Protein AF-A0A6C0KND8-F1 (afdb_monomer_lite)

Secondary structure (DSSP, 8-state):
-HHHHHHHHHHHHHHHHHHHHTT----HHHHHHHHHHHHHHHHHHHTT-HHHHHHHHHHHHHHHHH-TTGGGSHHHHHHHHHHHHHHHHHGGG--PPPHHHHHHHHHHHHHHHHHHHH---SS-HHHHHHHHHHHHHHHHHHHH----HHHHHHHHHHHHHHHHHHHHHHHHHHH-TTTT-HHHHHHHH-S--S-------HHHHHHHHHHHHHHHHHHHHHHHHHHHHHHHTT--

Radius of gyration: 20.78 Å; chains: 1; bounding box: 38×57×57 Å

Foldseek 3Di:
DLLVLLLLLLLLVLCLCLCVVVVVDPDPVSNCVSLVSNVVSLLVNLLAALLLLVLQQVLLVVVCVVCVPVCVDPSSVVSPVVSVVSNVNNVVNDDDADPVSVVLSVVVSVCVVCVCVLDVDPAAPVQLVVLVVQLVVLVCCLPPPDGDPSVPSNSSNSNSNSVNSNVSNVVVCVV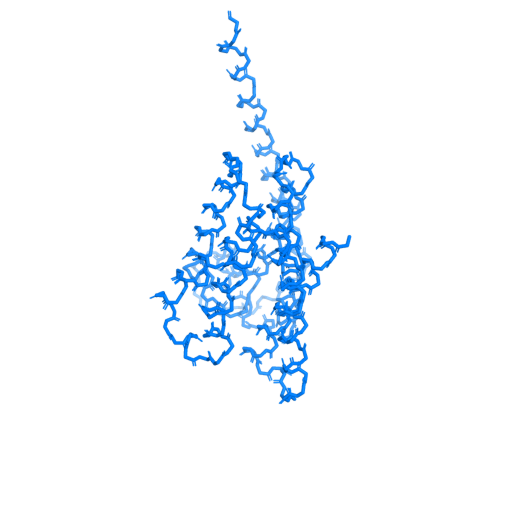VVPSHPPVVCCVPPNDDDDDDDDDDDPVVVCVVCVVVVVVVVVVVVVVVVVVVVVVVVVVD

Structure (mmCIF, N/CA/C/O backbone):
data_AF-A0A6C0KND8-F1
#
_entry.id   AF-A0A6C0KND8-F1
#
loop_
_atom_site.group_PDB
_atom_site.id
_atom_site.type_symbol
_atom_site.label_atom_id
_atom_site.label_alt_id
_atom_site.label_comp_id
_atom_site.label_asym_id
_atom_site.label_entity_id
_atom_site.label_seq_id
_atom_site.pdbx_PDB_ins_code
_atom_site.Cartn_x
_atom_site.Cartn_y
_atom_site.Cartn_z
_atom_site.occupancy
_atom_site.B_iso_or_equiv
_atom_site.auth_seq_id
_atom_site.auth_comp_id
_atom_site.auth_asym_id
_atom_site.auth_atom_id
_atom_site.pdbx_PDB_model_num
ATOM 1 N N . MET A 1 1 ? 5.667 -0.085 17.425 1.00 88.69 1 MET A N 1
ATOM 2 C CA . MET A 1 1 ? 5.835 -1.322 16.630 1.00 88.69 1 MET A CA 1
ATOM 3 C C . MET A 1 1 ? 4.850 -1.401 15.472 1.00 88.69 1 MET A C 1
ATOM 5 O O . MET A 1 1 ? 5.305 -1.590 14.358 1.00 88.69 1 MET A O 1
ATOM 9 N N . GLU A 1 2 ? 3.546 -1.178 15.675 1.00 93.44 2 GLU A N 1
ATOM 10 C CA . GLU A 1 2 ? 2.546 -1.315 14.594 1.00 93.44 2 GLU A CA 1
ATOM 11 C C . GLU A 1 2 ? 2.804 -0.423 13.363 1.00 93.44 2 GLU A C 1
ATOM 13 O O . GLU A 1 2 ? 2.683 -0.897 12.241 1.00 93.44 2 GLU A O 1
ATOM 18 N N . PHE A 1 3 ? 3.241 0.831 13.542 1.00 95.44 3 PHE A N 1
ATOM 19 C CA . PHE A 1 3 ? 3.618 1.703 12.416 1.00 95.44 3 PHE A CA 1
ATOM 20 C C . PHE A 1 3 ? 4.805 1.164 11.609 1.00 95.44 3 PHE A C 1
ATOM 22 O O . PHE A 1 3 ? 4.801 1.239 10.388 1.00 95.44 3 PHE A O 1
ATOM 29 N N . LEU A 1 4 ? 5.801 0.575 12.281 1.00 95.81 4 LEU A N 1
ATOM 30 C CA . LEU A 1 4 ? 6.929 -0.071 11.606 1.00 95.81 4 LEU A CA 1
ATOM 31 C C . LEU A 1 4 ? 6.445 -1.279 10.799 1.00 95.81 4 LEU A C 1
ATOM 33 O O . LEU A 1 4 ? 6.850 -1.443 9.652 1.00 95.81 4 LEU A O 1
ATOM 37 N N . TYR A 1 5 ? 5.556 -2.095 11.373 1.00 96.44 5 TYR A N 1
ATOM 38 C CA . TYR A 1 5 ? 4.959 -3.226 10.663 1.00 96.44 5 TYR A CA 1
ATOM 39 C C . TYR A 1 5 ? 4.155 -2.768 9.445 1.00 96.44 5 TYR A C 1
ATOM 41 O O . TYR A 1 5 ? 4.255 -3.393 8.393 1.00 96.44 5 TYR A O 1
ATOM 49 N N . ALA A 1 6 ? 3.426 -1.654 9.555 1.00 96.00 6 ALA A N 1
ATOM 50 C CA . ALA A 1 6 ? 2.689 -1.085 8.437 1.00 96.00 6 ALA A CA 1
ATOM 51 C C . ALA A 1 6 ? 3.640 -0.664 7.308 1.00 96.00 6 ALA A C 1
ATOM 53 O O . ALA A 1 6 ? 3.460 -1.093 6.171 1.00 96.00 6 ALA A O 1
ATOM 54 N N . THR A 1 7 ? 4.702 0.085 7.627 1.00 96.94 7 THR A N 1
ATOM 55 C CA . THR A 1 7 ? 5.710 0.506 6.642 1.00 96.94 7 THR A CA 1
ATOM 56 C C . THR A 1 7 ? 6.393 -0.682 5.970 1.00 96.94 7 THR A C 1
ATOM 58 O O . THR A 1 7 ? 6.491 -0.721 4.746 1.00 96.94 7 THR A O 1
ATOM 61 N N . LEU A 1 8 ? 6.855 -1.666 6.750 1.00 96.38 8 LEU A N 1
ATOM 62 C CA . LEU A 1 8 ? 7.520 -2.861 6.219 1.00 96.38 8 LEU A CA 1
ATOM 63 C C . LEU A 1 8 ? 6.577 -3.709 5.358 1.00 96.38 8 LEU A C 1
ATOM 65 O O . LEU A 1 8 ? 7.013 -4.299 4.370 1.00 96.38 8 LEU A O 1
ATOM 69 N N . SER A 1 9 ? 5.289 -3.740 5.703 1.00 94.75 9 SER A N 1
ATOM 70 C CA . SER A 1 9 ? 4.271 -4.398 4.894 1.00 94.75 9 SER A CA 1
ATOM 71 C C . SER A 1 9 ? 4.089 -3.697 3.548 1.00 94.75 9 SER A C 1
ATOM 73 O O . SER A 1 9 ? 4.137 -4.360 2.516 1.00 94.75 9 SER A O 1
ATOM 75 N N . GLY A 1 10 ? 3.996 -2.362 3.539 1.00 95.12 10 GLY A N 1
ATOM 76 C CA . GLY A 1 10 ? 3.917 -1.578 2.303 1.00 95.12 10 GLY A CA 1
ATOM 77 C C . GLY A 1 10 ? 5.149 -1.744 1.411 1.00 95.12 10 GLY A C 1
ATOM 78 O O . GLY A 1 10 ? 5.017 -1.895 0.199 1.00 95.12 10 GLY A O 1
ATOM 79 N N . ILE A 1 11 ? 6.343 -1.793 2.013 1.00 95.38 11 ILE A N 1
ATOM 80 C CA . ILE A 1 11 ? 7.598 -2.102 1.310 1.00 95.38 11 ILE A CA 1
ATOM 81 C C . ILE A 1 11 ? 7.536 -3.496 0.678 1.00 95.38 11 ILE A C 1
ATOM 83 O O . ILE A 1 11 ? 7.837 -3.645 -0.502 1.00 95.38 11 ILE A O 1
ATOM 87 N N . SER A 1 12 ? 7.143 -4.509 1.454 1.00 94.12 12 SER A N 1
ATOM 88 C CA . SER A 1 12 ? 7.105 -5.904 0.995 1.00 94.12 12 SER A CA 1
ATOM 89 C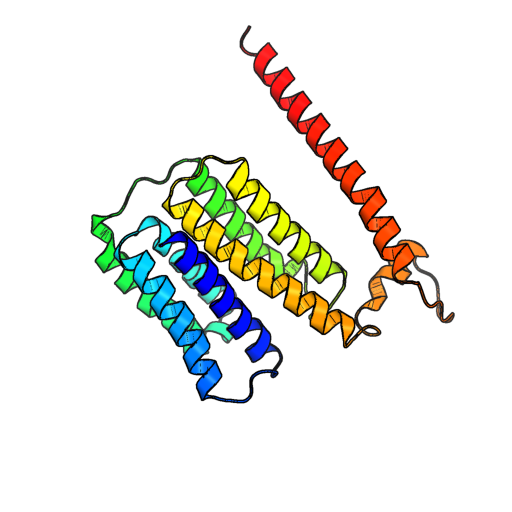 C . SER A 1 12 ? 6.087 -6.101 -0.126 1.00 94.12 12 SER A C 1
ATOM 91 O O . SER A 1 12 ? 6.414 -6.741 -1.122 1.00 94.12 12 SER A O 1
ATOM 93 N N . ALA A 1 13 ? 4.900 -5.498 0.011 1.00 92.62 13 ALA A N 1
ATOM 94 C CA . ALA A 1 13 ? 3.860 -5.499 -1.012 1.00 92.62 13 ALA A CA 1
ATOM 95 C C . ALA A 1 13 ? 4.386 -4.893 -2.316 1.00 92.62 13 ALA A C 1
ATOM 97 O O . ALA A 1 13 ? 4.366 -5.545 -3.353 1.00 92.62 13 ALA A O 1
ATOM 98 N N . LYS A 1 14 ? 4.968 -3.687 -2.262 1.00 92.94 14 LYS A N 1
ATOM 99 C CA . LYS A 1 14 ? 5.429 -3.030 -3.489 1.00 92.94 14 LYS A CA 1
ATOM 100 C C . LYS A 1 14 ? 6.633 -3.710 -4.128 1.00 92.94 14 LYS A C 1
ATOM 102 O O . LYS A 1 14 ? 6.713 -3.775 -5.348 1.00 92.94 14 LYS A O 1
ATOM 107 N N . LEU A 1 15 ? 7.560 -4.242 -3.331 1.00 91.94 15 LEU A N 1
ATOM 108 C CA . LEU A 1 15 ? 8.651 -5.059 -3.864 1.00 91.94 15 LEU A CA 1
ATOM 109 C C . LEU A 1 15 ? 8.119 -6.319 -4.550 1.00 91.94 15 LEU A C 1
ATOM 111 O O . LEU A 1 15 ? 8.649 -6.700 -5.588 1.00 91.94 15 LEU A O 1
ATOM 115 N N . TYR A 1 16 ? 7.095 -6.965 -3.987 1.00 90.12 16 TYR A N 1
ATOM 116 C CA . TYR A 1 16 ? 6.469 -8.116 -4.625 1.00 90.12 16 TYR A CA 1
ATOM 117 C C . TYR A 1 16 ? 5.836 -7.736 -5.967 1.00 90.12 16 TYR A C 1
ATOM 119 O O . TYR A 1 16 ? 6.200 -8.358 -6.968 1.00 90.12 16 TYR A O 1
ATOM 127 N N . ASP A 1 17 ? 4.972 -6.716 -5.985 1.00 88.00 17 ASP A N 1
ATOM 128 C CA . ASP A 1 17 ? 4.274 -6.243 -7.188 1.00 88.00 17 ASP A CA 1
ATOM 129 C C . ASP A 1 17 ? 5.290 -5.854 -8.276 1.00 88.00 17 ASP A C 1
ATOM 131 O O . ASP A 1 17 ? 5.383 -6.489 -9.324 1.00 88.00 17 ASP A O 1
ATOM 135 N N . ASP A 1 18 ? 6.158 -4.875 -7.987 1.00 88.00 18 ASP A N 1
ATOM 136 C CA . ASP A 1 18 ? 7.064 -4.307 -8.988 1.00 88.00 18 ASP A CA 1
ATOM 137 C C . ASP A 1 18 ? 8.096 -5.337 -9.490 1.00 88.00 18 ASP A C 1
ATOM 139 O O . ASP A 1 18 ? 8.457 -5.325 -10.665 1.00 88.00 18 ASP A O 1
ATOM 143 N N . LEU A 1 19 ? 8.591 -6.254 -8.651 1.00 86.69 19 LEU A N 1
ATOM 144 C CA . LEU A 1 19 ? 9.555 -7.255 -9.124 1.00 86.69 19 LEU A CA 1
ATOM 145 C C . LEU A 1 19 ? 8.883 -8.427 -9.855 1.00 86.69 19 LEU A C 1
ATOM 147 O O . LEU A 1 19 ? 9.511 -9.028 -10.733 1.00 86.69 19 LEU A O 1
ATOM 151 N N . THR A 1 20 ? 7.645 -8.780 -9.496 1.00 85.06 20 THR A N 1
ATOM 152 C CA . THR A 1 20 ? 6.913 -9.888 -10.129 1.00 85.06 20 THR A CA 1
ATOM 153 C C . THR A 1 20 ? 6.349 -9.469 -11.477 1.00 85.06 20 THR A C 1
ATOM 155 O O . THR A 1 20 ? 6.597 -10.171 -12.458 1.00 85.06 20 THR A O 1
ATOM 158 N N . ASP A 1 21 ? 5.676 -8.321 -11.543 1.00 81.31 21 ASP A N 1
ATOM 159 C CA . ASP A 1 21 ? 5.005 -7.837 -12.756 1.00 81.31 21 ASP A CA 1
ATOM 160 C C . ASP A 1 21 ? 6.008 -7.551 -13.877 1.00 81.31 21 ASP A C 1
ATOM 162 O O . ASP A 1 21 ? 5.754 -7.828 -15.047 1.00 81.31 21 ASP A O 1
ATOM 166 N N . ASN A 1 22 ? 7.210 -7.098 -13.509 1.00 81.06 22 ASN A N 1
ATOM 167 C CA . ASN A 1 22 ? 8.275 -6.769 -14.456 1.00 81.06 22 ASN A CA 1
ATOM 168 C C . ASN A 1 22 ? 9.261 -7.933 -14.682 1.00 81.06 22 ASN A C 1
ATOM 170 O O . ASN A 1 22 ? 10.344 -7.736 -15.230 1.00 81.06 22 ASN A O 1
ATOM 174 N N . ASN A 1 23 ? 8.906 -9.155 -14.256 1.00 83.25 23 ASN A N 1
ATOM 175 C CA . ASN A 1 23 ? 9.691 -10.387 -14.433 1.00 83.25 23 ASN A CA 1
ATOM 176 C C . ASN A 1 23 ? 11.137 -10.335 -13.893 1.00 83.25 23 ASN A C 1
ATOM 178 O O . ASN A 1 23 ? 11.989 -11.129 -14.298 1.00 83.25 23 ASN A O 1
ATOM 182 N N . LEU A 1 24 ? 11.422 -9.437 -12.948 1.00 82.38 24 LEU A N 1
ATOM 183 C CA . LEU A 1 24 ? 12.738 -9.313 -12.312 1.00 82.38 24 LEU A CA 1
ATOM 184 C C . LEU A 1 24 ? 12.939 -10.363 -11.216 1.00 82.38 24 LEU A C 1
ATOM 186 O O . LEU A 1 24 ? 14.067 -10.760 -10.922 1.00 82.38 24 LEU A O 1
ATOM 190 N N . LEU A 1 25 ? 11.842 -10.841 -10.624 1.00 79.19 25 LEU A N 1
ATOM 191 C CA . LEU A 1 25 ? 11.854 -11.924 -9.655 1.00 79.19 25 LEU A CA 1
ATOM 192 C C . LEU A 1 25 ? 11.556 -13.257 -10.345 1.00 79.19 25 LEU A C 1
ATOM 194 O O . LEU A 1 25 ? 10.413 -13.557 -10.696 1.00 79.19 25 LEU A O 1
ATOM 198 N N . THR A 1 26 ? 12.581 -14.088 -10.520 1.00 78.69 26 THR A N 1
ATOM 199 C CA . THR A 1 26 ? 12.446 -15.422 -11.135 1.00 78.69 26 THR A CA 1
ATOM 200 C C . THR A 1 26 ? 12.401 -16.549 -10.101 1.00 78.69 26 THR A C 1
ATOM 202 O O . THR A 1 26 ? 11.741 -17.562 -10.328 1.00 78.69 26 THR A O 1
ATOM 205 N N . ASP A 1 27 ? 13.027 -16.361 -8.937 1.00 86.69 27 ASP A N 1
ATOM 206 C CA . ASP A 1 27 ? 13.033 -17.343 -7.852 1.00 86.69 27 ASP A CA 1
ATOM 207 C C . ASP A 1 27 ? 11.677 -17.424 -7.127 1.00 86.69 27 ASP A C 1
ATOM 209 O O . ASP A 1 27 ? 11.123 -16.431 -6.646 1.00 86.69 27 ASP A O 1
ATOM 213 N N . LYS A 1 28 ? 11.161 -18.652 -7.008 1.00 87.00 28 LYS A N 1
ATOM 214 C CA . LYS A 1 28 ? 9.902 -18.951 -6.316 1.00 87.00 28 LYS A CA 1
ATOM 215 C C . LYS A 1 28 ? 10.003 -18.686 -4.814 1.00 87.00 28 LYS A C 1
ATOM 217 O O . LYS A 1 28 ? 9.030 -18.232 -4.217 1.00 87.00 28 LYS A O 1
ATOM 222 N N . THR A 1 29 ? 11.154 -18.956 -4.203 1.00 88.00 29 THR A N 1
ATOM 223 C CA . THR A 1 29 ? 11.322 -18.835 -2.748 1.00 88.00 29 THR A CA 1
ATOM 224 C C . THR A 1 29 ? 11.154 -17.386 -2.308 1.00 88.00 29 THR A C 1
ATOM 226 O O . THR A 1 29 ? 10.361 -17.090 -1.420 1.00 88.00 29 THR A O 1
ATOM 229 N N . THR A 1 30 ? 11.822 -16.465 -2.993 1.00 84.69 30 THR A N 1
ATOM 230 C CA . THR A 1 30 ? 11.776 -15.031 -2.707 1.00 84.69 30 THR A CA 1
ATOM 231 C C . THR A 1 30 ? 10.381 -14.454 -2.952 1.00 84.69 30 THR A C 1
ATOM 233 O O . THR A 1 30 ? 9.917 -13.646 -2.149 1.00 84.69 30 THR A O 1
ATOM 236 N N . LYS A 1 31 ? 9.658 -14.927 -3.984 1.00 86.75 31 LYS A N 1
ATOM 237 C CA . LYS A 1 31 ? 8.238 -14.576 -4.200 1.00 86.75 31 LYS A CA 1
ATOM 238 C C . LYS A 1 31 ? 7.379 -14.922 -2.990 1.00 86.75 31 LYS A C 1
ATOM 240 O O . LYS A 1 31 ? 6.614 -14.086 -2.518 1.00 86.75 31 LYS A O 1
ATOM 245 N N . GLU A 1 32 ? 7.499 -16.147 -2.485 1.00 87.56 32 GLU A N 1
ATOM 246 C CA . GLU A 1 32 ? 6.730 -16.578 -1.313 1.00 87.56 32 GLU A CA 1
ATOM 247 C C . GLU A 1 32 ? 7.163 -15.854 -0.035 1.00 87.56 32 GLU A C 1
ATOM 249 O O . GLU A 1 32 ? 6.312 -15.524 0.787 1.00 87.56 32 GLU A O 1
ATOM 254 N N . VAL A 1 33 ? 8.453 -15.543 0.122 1.00 89.38 33 VAL A N 1
ATOM 255 C CA . VAL A 1 33 ? 8.956 -14.780 1.275 1.00 89.38 33 VAL A CA 1
ATOM 256 C C . VAL A 1 33 ? 8.399 -13.357 1.291 1.00 89.38 33 VAL A C 1
ATOM 258 O O . VAL A 1 33 ? 7.959 -12.908 2.348 1.00 89.38 33 VAL A O 1
ATOM 261 N N . LEU A 1 34 ? 8.375 -12.651 0.155 1.00 87.94 34 LEU A N 1
ATOM 262 C CA . LEU A 1 34 ? 7.838 -11.285 0.087 1.00 87.94 34 LEU A CA 1
ATOM 263 C C . LEU A 1 34 ? 6.336 -11.257 0.383 1.00 87.94 34 LEU A C 1
ATOM 265 O O . LEU A 1 34 ? 5.908 -10.509 1.267 1.00 87.94 34 LEU A O 1
ATOM 269 N N . LYS A 1 35 ? 5.564 -12.143 -0.264 1.00 88.88 35 LYS A N 1
ATOM 270 C CA . LYS A 1 35 ? 4.136 -12.321 0.031 1.00 88.88 35 LYS A CA 1
ATOM 271 C C . LYS A 1 35 ? 3.927 -12.639 1.508 1.00 88.88 35 LYS A C 1
ATOM 273 O O . LYS A 1 35 ? 3.197 -11.941 2.203 1.00 88.88 35 LYS A O 1
ATOM 278 N N . GLY A 1 36 ? 4.592 -13.678 2.011 1.00 88.88 36 GLY A N 1
ATOM 279 C CA . GLY A 1 36 ? 4.472 -14.119 3.399 1.00 88.88 36 GLY A CA 1
ATOM 280 C C . GLY A 1 36 ? 4.814 -13.016 4.400 1.00 88.88 36 GLY A C 1
ATOM 281 O O . GLY A 1 36 ? 4.099 -12.846 5.384 1.00 88.88 36 GLY A O 1
ATOM 282 N N . SER A 1 37 ? 5.848 -12.218 4.124 1.00 91.00 37 SER A N 1
ATOM 283 C CA . SER A 1 37 ? 6.252 -11.095 4.978 1.00 91.00 37 SER A CA 1
ATOM 284 C C . SER A 1 37 ? 5.165 -10.028 5.059 1.00 91.00 37 SER A C 1
ATOM 286 O O . SER A 1 37 ? 4.762 -9.651 6.160 1.00 91.00 37 SER A O 1
ATOM 288 N N . GLN A 1 38 ? 4.630 -9.589 3.916 1.00 91.94 38 GLN A N 1
ATOM 289 C CA . GLN A 1 38 ? 3.492 -8.670 3.878 1.00 91.94 38 GLN A CA 1
ATOM 290 C C . GLN A 1 38 ? 2.299 -9.231 4.664 1.00 91.94 38 GLN A C 1
ATOM 292 O O . GLN A 1 38 ? 1.724 -8.521 5.491 1.00 91.94 38 GLN A O 1
ATOM 297 N N . TRP A 1 39 ? 1.949 -10.503 4.449 1.00 88.38 39 TRP A N 1
ATOM 298 C CA . TRP A 1 39 ? 0.802 -11.140 5.097 1.00 88.38 39 TRP A CA 1
ATOM 299 C C . TRP A 1 39 ? 0.939 -11.236 6.607 1.00 88.38 39 TRP A C 1
ATOM 301 O O . TRP A 1 39 ? -0.003 -10.905 7.329 1.00 88.38 39 TRP A O 1
ATOM 311 N N . ILE A 1 40 ? 2.106 -11.659 7.091 1.00 93.12 40 ILE A N 1
ATOM 312 C CA . ILE A 1 40 ? 2.390 -11.738 8.524 1.00 93.12 40 ILE A CA 1
ATOM 313 C C . ILE A 1 40 ? 2.259 -10.343 9.138 1.00 93.12 40 ILE A C 1
ATOM 315 O O . ILE A 1 40 ? 1.555 -10.175 10.131 1.00 93.12 40 ILE A O 1
ATOM 319 N N . LEU A 1 41 ? 2.865 -9.326 8.521 1.00 94.38 41 LEU A N 1
ATOM 320 C CA . LEU A 1 41 ? 2.830 -7.957 9.034 1.00 94.38 41 LEU A CA 1
ATOM 321 C C . LEU A 1 41 ? 1.414 -7.359 9.017 1.00 94.38 41 LEU A C 1
ATOM 323 O O . LEU A 1 41 ? 1.003 -6.764 10.013 1.00 94.38 41 LEU A O 1
ATOM 327 N N . LEU A 1 42 ? 0.642 -7.553 7.939 1.00 90.94 42 LEU A N 1
ATOM 328 C CA . LEU A 1 42 ? -0.759 -7.114 7.878 1.00 90.94 42 LEU A CA 1
ATOM 329 C C . LEU A 1 42 ? -1.613 -7.822 8.919 1.00 90.94 42 LEU A C 1
ATOM 331 O O . LEU A 1 42 ? -2.407 -7.167 9.590 1.00 90.94 42 LEU A O 1
ATOM 335 N N . THR A 1 43 ? -1.441 -9.132 9.081 1.00 92.50 43 THR A N 1
ATOM 336 C CA . THR A 1 43 ? -2.190 -9.934 10.056 1.00 92.50 43 THR A CA 1
ATOM 337 C C . THR A 1 43 ? -1.904 -9.469 11.479 1.00 92.50 43 THR A C 1
ATOM 339 O O . THR A 1 43 ? -2.838 -9.275 12.256 1.00 92.50 43 THR A O 1
ATOM 342 N N . LEU A 1 44 ? -0.630 -9.212 11.804 1.00 94.00 44 LEU A N 1
ATOM 343 C CA . LEU A 1 44 ? -0.215 -8.759 13.132 1.00 94.00 44 LEU A CA 1
ATOM 344 C C . LEU A 1 44 ? -0.883 -7.446 13.552 1.00 94.00 44 LEU A C 1
ATOM 346 O O . LEU A 1 44 ? -1.165 -7.279 14.736 1.0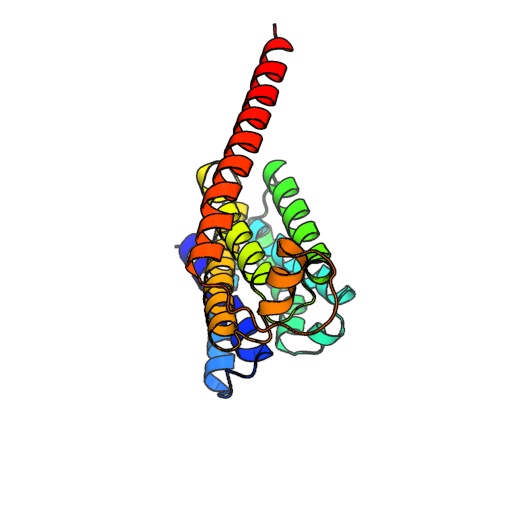0 94.00 44 LEU A O 1
ATOM 350 N N . ILE A 1 45 ? -1.132 -6.541 12.601 1.00 94.62 45 ILE A N 1
ATOM 351 C CA . ILE A 1 45 ? -1.836 -5.274 12.841 1.00 94.62 45 ILE A CA 1
ATOM 352 C C . ILE A 1 45 ? -3.354 -5.484 12.807 1.00 94.62 45 ILE A C 1
ATOM 354 O O . ILE A 1 45 ? -4.080 -4.978 13.656 1.00 94.62 45 ILE A O 1
ATOM 358 N N . SER A 1 46 ? -3.845 -6.235 11.822 1.00 93.31 46 SER A N 1
ATOM 359 C CA . SER A 1 46 ? -5.280 -6.389 11.567 1.00 93.31 46 SER A CA 1
ATOM 360 C C . SER A 1 46 ? -5.989 -7.151 12.678 1.00 93.31 46 SER A C 1
ATOM 362 O O . SER A 1 46 ? -7.142 -6.858 12.952 1.00 93.31 46 SER A O 1
ATOM 364 N N . GLN A 1 47 ? -5.318 -8.086 13.358 1.00 92.62 47 GLN A N 1
ATOM 365 C CA . GLN A 1 47 ? -5.907 -8.812 14.491 1.00 92.62 47 GLN A CA 1
ATOM 366 C C . GLN A 1 47 ? -6.224 -7.901 15.693 1.00 92.62 47 GLN A C 1
ATOM 368 O O . GLN A 1 47 ? -7.091 -8.238 16.496 1.00 92.62 47 GLN A O 1
ATOM 373 N N . THR A 1 48 ? -5.532 -6.761 15.828 1.00 93.25 48 THR A N 1
ATOM 374 C CA . THR A 1 48 ? -5.727 -5.798 16.924 1.00 93.25 48 THR A CA 1
ATOM 375 C C . THR A 1 48 ? -6.459 -4.530 16.489 1.00 93.25 48 THR A C 1
ATOM 377 O O . THR A 1 48 ? -6.895 -3.761 17.346 1.00 93.25 48 THR A O 1
ATOM 380 N N . ASP A 1 49 ? -6.645 -4.299 15.187 1.00 94.06 49 ASP A N 1
ATOM 381 C CA . ASP A 1 49 ? -7.242 -3.070 14.665 1.00 94.06 49 ASP A CA 1
ATOM 382 C C . ASP A 1 49 ? -8.162 -3.324 13.462 1.00 94.06 49 ASP A C 1
ATOM 384 O O . ASP A 1 49 ? -7.727 -3.404 12.309 1.00 94.06 49 ASP A O 1
ATOM 388 N N . PHE A 1 50 ? -9.464 -3.383 13.748 1.00 93.06 50 PHE A N 1
ATOM 389 C CA . PHE A 1 50 ? -10.516 -3.528 12.745 1.00 93.06 50 PHE A CA 1
ATOM 390 C C . PHE A 1 50 ? -10.526 -2.390 11.717 1.00 93.06 50 PHE A C 1
ATOM 392 O O . PHE A 1 50 ? -10.645 -2.622 10.513 1.00 93.06 50 PHE A O 1
ATOM 399 N N . ASN A 1 51 ? -10.390 -1.146 12.185 1.00 91.06 51 ASN A N 1
ATOM 400 C CA . ASN A 1 51 ? -10.464 0.045 11.343 1.00 91.06 51 ASN A CA 1
ATOM 401 C C . ASN A 1 51 ? -9.267 0.153 10.392 1.00 91.06 51 ASN A C 1
ATOM 403 O O . ASN A 1 51 ? -9.397 0.776 9.342 1.00 91.06 51 ASN A O 1
ATOM 407 N N . PHE A 1 52 ? -8.125 -0.451 10.733 1.00 91.12 52 PHE A N 1
ATOM 408 C CA . PHE A 1 52 ? -7.001 -0.613 9.813 1.00 91.12 52 PHE A CA 1
ATOM 409 C C . PHE A 1 52 ? -7.312 -1.642 8.721 1.00 91.12 52 PHE A C 1
ATOM 411 O O . PHE A 1 52 ? -7.051 -1.369 7.557 1.00 91.12 52 PHE A O 1
ATOM 418 N N . ALA A 1 53 ? -7.882 -2.801 9.069 1.00 91.12 53 ALA A N 1
ATOM 419 C CA . ALA A 1 53 ? -8.144 -3.883 8.117 1.00 91.12 53 ALA A CA 1
ATOM 420 C C . ALA A 1 53 ? -9.263 -3.554 7.110 1.00 91.12 53 ALA A C 1
ATOM 422 O O . ALA A 1 53 ? -9.193 -3.952 5.944 1.00 91.12 53 ALA A O 1
ATOM 423 N N . LEU A 1 54 ? -10.290 -2.817 7.545 1.00 89.12 54 LEU A N 1
ATOM 424 C CA . LEU A 1 54 ? -11.493 -2.570 6.748 1.00 89.12 54 LEU A CA 1
ATOM 425 C C . LEU A 1 54 ? -11.220 -1.830 5.422 1.00 89.12 54 LEU A C 1
ATOM 427 O O . LEU A 1 54 ? -11.689 -2.315 4.393 1.00 89.12 54 LEU A O 1
ATOM 431 N N . PRO A 1 55 ? -10.460 -0.718 5.374 1.00 85.31 55 PRO A N 1
ATOM 432 C CA . PRO A 1 55 ? -10.160 -0.038 4.114 1.00 85.31 55 PRO A CA 1
ATOM 433 C C . PRO A 1 55 ? -9.432 -0.923 3.096 1.00 85.31 55 PRO A C 1
ATOM 435 O O . PRO A 1 55 ? -9.745 -0.858 1.906 1.00 85.31 55 PRO A O 1
ATOM 438 N N . PHE A 1 56 ? -8.505 -1.780 3.539 1.00 86.75 56 PHE A N 1
ATOM 439 C CA . PHE A 1 56 ? -7.816 -2.707 2.636 1.00 86.75 56 PHE A CA 1
ATOM 440 C C . PHE A 1 56 ? -8.763 -3.772 2.087 1.00 86.75 56 PHE A C 1
ATOM 442 O O . PHE A 1 56 ? -8.723 -4.055 0.893 1.00 86.75 56 PHE A O 1
ATOM 449 N N . TYR A 1 57 ? -9.661 -4.304 2.923 1.00 88.31 57 TYR A N 1
ATOM 450 C CA . TYR A 1 57 ? -10.705 -5.212 2.456 1.00 88.31 57 TYR A CA 1
ATOM 451 C C . TYR A 1 57 ? -11.605 -4.555 1.411 1.00 88.31 57 TYR A C 1
ATOM 453 O O . TYR A 1 57 ? -11.812 -5.123 0.345 1.00 88.31 57 TYR A O 1
ATOM 461 N N . LEU A 1 58 ? -12.123 -3.357 1.700 1.00 85.31 58 LEU A N 1
ATOM 462 C CA . LEU A 1 58 ? -13.006 -2.637 0.781 1.00 85.31 58 LEU A CA 1
ATOM 463 C C . LEU A 1 58 ? -12.306 -2.341 -0.546 1.00 85.31 58 LEU A C 1
ATOM 465 O O . LEU A 1 58 ? -12.923 -2.470 -1.599 1.00 85.31 58 LEU A O 1
ATOM 469 N N . THR A 1 59 ? -11.016 -2.004 -0.496 1.00 83.25 59 THR A N 1
ATOM 470 C CA . THR A 1 59 ? -10.193 -1.778 -1.688 1.00 83.25 59 THR A CA 1
ATOM 471 C C . THR A 1 59 ? -10.013 -3.063 -2.494 1.00 83.25 59 THR A C 1
ATOM 473 O O . THR A 1 59 ? -10.289 -3.065 -3.688 1.00 83.25 59 THR A O 1
ATOM 476 N N . ALA A 1 60 ? -9.619 -4.170 -1.857 1.00 85.19 60 ALA A N 1
ATOM 477 C CA . ALA A 1 60 ? -9.463 -5.458 -2.534 1.00 85.19 60 ALA A CA 1
ATOM 478 C C . ALA A 1 60 ? -10.795 -5.956 -3.118 1.00 85.19 60 ALA A C 1
ATOM 480 O O . ALA A 1 60 ? -10.851 -6.418 -4.255 1.00 85.19 60 ALA A O 1
ATOM 481 N N . PHE A 1 61 ? -11.887 -5.808 -2.367 1.00 86.50 61 PHE A N 1
ATOM 482 C CA . PHE A 1 61 ? -13.229 -6.157 -2.816 1.00 86.50 61 PHE A CA 1
ATOM 483 C C . PHE A 1 61 ? -13.652 -5.318 -4.024 1.00 86.50 61 PHE A C 1
ATOM 485 O O . PHE A 1 61 ? -14.083 -5.886 -5.021 1.00 86.50 61 PHE A O 1
ATOM 492 N N . ALA A 1 62 ? -13.481 -3.993 -3.979 1.00 82.62 62 ALA A N 1
ATOM 493 C CA . ALA A 1 62 ? -13.782 -3.118 -5.111 1.00 82.62 62 ALA A CA 1
ATOM 494 C C . ALA A 1 62 ? -12.933 -3.466 -6.345 1.00 82.62 62 ALA A C 1
ATOM 496 O O . ALA A 1 62 ? -13.484 -3.637 -7.433 1.00 82.62 62 ALA A O 1
ATOM 497 N N . ASN A 1 63 ? -11.622 -3.656 -6.159 1.00 80.69 63 ASN A N 1
ATOM 498 C CA . ASN A 1 63 ? -10.704 -4.001 -7.243 1.00 80.69 63 ASN A CA 1
ATOM 499 C C . ASN A 1 63 ? -11.042 -5.348 -7.893 1.00 80.69 63 ASN A C 1
ATOM 501 O O . ASN A 1 63 ? -10.856 -5.502 -9.096 1.00 80.69 63 ASN A O 1
ATOM 505 N N . SER A 1 64 ? -11.615 -6.296 -7.144 1.00 84.88 64 SER A N 1
ATOM 506 C CA . SER A 1 64 ? -12.024 -7.592 -7.702 1.00 84.88 64 SER A CA 1
ATOM 507 C C . SER A 1 64 ? -13.120 -7.506 -8.768 1.00 84.88 64 SER A C 1
ATOM 509 O O . SER A 1 64 ? -13.259 -8.426 -9.573 1.00 84.88 64 SER A O 1
ATOM 511 N N . PHE A 1 65 ? -13.876 -6.402 -8.807 1.00 82.50 65 PHE A N 1
ATOM 512 C CA . PHE A 1 65 ? -14.857 -6.142 -9.863 1.00 82.50 65 PHE A CA 1
ATOM 513 C C . PHE A 1 65 ? -14.270 -5.379 -11.050 1.00 82.50 65 PHE A C 1
ATOM 515 O O . PHE A 1 65 ? -14.768 -5.539 -12.162 1.00 82.50 65 PHE A O 1
ATOM 522 N N . SER A 1 66 ? -13.258 -4.533 -10.830 1.00 75.00 66 SER A N 1
ATOM 523 C CA . SER A 1 66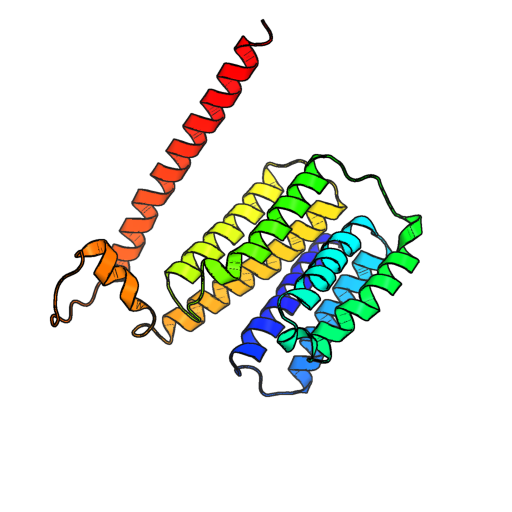 ? -12.648 -3.728 -11.895 1.00 75.00 66 SER A CA 1
ATOM 524 C C . SER A 1 66 ? -11.548 -4.469 -12.650 1.00 75.00 66 SER A C 1
ATOM 526 O O . SER A 1 66 ? -11.397 -4.252 -13.847 1.00 75.00 66 SER A O 1
ATOM 528 N N . ASP A 1 67 ? -10.798 -5.334 -11.966 1.00 75.81 67 ASP A N 1
ATOM 529 C CA . ASP A 1 67 ? -9.675 -6.090 -12.523 1.00 75.81 67 ASP A CA 1
ATOM 530 C C . ASP A 1 67 ? -9.855 -7.588 -12.250 1.00 75.81 67 ASP A C 1
ATOM 532 O O . ASP A 1 67 ? -9.209 -8.206 -11.402 1.00 75.81 67 ASP A O 1
ATOM 536 N N . THR A 1 68 ? -10.803 -8.193 -12.961 1.00 80.06 68 THR A N 1
ATOM 537 C CA . THR A 1 68 ? -11.110 -9.617 -12.788 1.00 80.06 68 THR A CA 1
ATOM 538 C C . THR A 1 68 ? -9.940 -10.527 -13.164 1.00 80.06 68 THR A C 1
ATOM 540 O O . THR A 1 68 ? -9.874 -11.650 -12.666 1.00 80.06 68 THR A O 1
ATOM 543 N N . GLU A 1 69 ? -9.030 -10.070 -14.033 1.00 81.62 69 GLU A N 1
ATOM 544 C CA . GLU A 1 69 ? -7.871 -10.851 -14.477 1.00 81.62 69 GLU A CA 1
ATOM 545 C C . GLU A 1 69 ? -6.819 -10.967 -13.370 1.00 81.62 69 GLU A C 1
ATOM 547 O O . GLU A 1 69 ? -6.372 -12.081 -13.075 1.00 81.62 69 GLU A O 1
ATOM 552 N N . ALA A 1 70 ? -6.500 -9.869 -12.676 1.00 76.12 70 ALA A N 1
ATOM 553 C CA . ALA A 1 70 ? -5.579 -9.898 -11.538 1.00 76.12 70 ALA A CA 1
ATOM 554 C C . ALA A 1 70 ? -6.056 -10.860 -10.431 1.00 76.12 70 ALA A C 1
ATOM 556 O O . ALA A 1 70 ? -5.263 -11.627 -9.869 1.00 76.12 70 ALA A O 1
ATOM 557 N N . PHE A 1 71 ? -7.372 -10.913 -10.185 1.00 83.56 71 PHE A N 1
ATOM 558 C CA . PHE A 1 71 ? -7.995 -11.771 -9.166 1.00 83.56 71 PHE A CA 1
ATOM 559 C C . PHE A 1 71 ? -8.145 -13.250 -9.563 1.00 83.56 71 PHE A C 1
ATOM 561 O O . PHE A 1 71 ? -8.599 -14.068 -8.753 1.00 83.56 71 PHE A O 1
ATOM 568 N N . VAL A 1 72 ? -7.698 -13.641 -10.763 1.00 83.06 72 VAL A N 1
ATOM 569 C CA . VAL A 1 72 ? -7.437 -15.055 -11.085 1.00 83.06 72 VAL A CA 1
ATOM 570 C C . VAL A 1 72 ? -6.198 -15.554 -10.338 1.00 83.06 72 VAL A C 1
ATOM 572 O O . VAL A 1 72 ? -6.124 -16.736 -9.979 1.00 83.06 72 VAL A O 1
ATOM 575 N N . SER A 1 73 ? -5.230 -14.670 -10.071 1.00 82.12 73 SER A N 1
ATOM 576 C CA . SER A 1 73 ? -4.003 -15.046 -9.380 1.00 82.12 73 SER A CA 1
ATOM 577 C C . SER A 1 73 ? -4.299 -15.519 -7.943 1.00 82.12 73 SER A C 1
ATOM 579 O O . SER A 1 73 ? -5.120 -14.922 -7.237 1.00 82.12 73 SER A O 1
ATOM 581 N N . PRO A 1 74 ? -3.632 -16.586 -7.454 1.00 84.69 74 PRO A N 1
ATOM 582 C CA . PRO A 1 74 ? -3.846 -17.068 -6.088 1.00 84.69 74 PRO A CA 1
ATOM 583 C C . PRO A 1 74 ? -3.551 -16.017 -5.014 1.00 84.69 74 PRO A C 1
ATOM 585 O O . PRO A 1 74 ? -4.136 -16.066 -3.935 1.00 84.69 74 PRO A O 1
ATOM 588 N N . TYR A 1 75 ? -2.642 -15.085 -5.306 1.00 84.31 75 TYR A N 1
ATOM 589 C CA . TYR A 1 75 ? -2.256 -14.018 -4.393 1.00 84.31 75 TYR A CA 1
ATOM 590 C C . TYR A 1 75 ? -3.398 -13.011 -4.195 1.00 84.31 75 TYR A C 1
ATOM 592 O O . TYR A 1 75 ? -3.894 -12.899 -3.074 1.00 84.31 75 TYR A O 1
ATOM 600 N N . GLU A 1 76 ? -3.904 -12.389 -5.262 1.00 83.50 76 GLU A N 1
ATOM 601 C CA . GLU A 1 76 ? -5.005 -11.417 -5.167 1.00 83.50 76 GLU A CA 1
ATOM 602 C C . GLU A 1 76 ? -6.284 -12.063 -4.618 1.00 83.50 76 GLU A C 1
ATOM 604 O O . GLU A 1 76 ? -6.941 -11.547 -3.710 1.00 83.50 76 GLU A O 1
ATOM 609 N N . LYS A 1 77 ? -6.594 -13.285 -5.073 1.00 86.62 77 LYS A N 1
ATOM 610 C CA . LYS A 1 77 ? -7.756 -14.039 -4.586 1.00 86.62 77 LYS A CA 1
ATOM 611 C C . LYS A 1 77 ? -7.693 -14.324 -3.085 1.00 86.62 77 LYS A C 1
ATOM 613 O O . LYS A 1 77 ? -8.733 -14.375 -2.425 1.00 86.62 77 LYS A O 1
ATOM 618 N N . SER A 1 78 ? -6.496 -14.508 -2.528 1.00 87.31 78 SER A N 1
ATOM 619 C CA . SER A 1 78 ? -6.336 -14.755 -1.093 1.00 87.31 78 SER A CA 1
ATOM 620 C C . SER A 1 78 ? -6.682 -13.535 -0.228 1.00 87.31 78 SER A C 1
ATOM 622 O O . SER A 1 78 ? -7.156 -13.731 0.892 1.00 87.31 78 SER A O 1
ATOM 624 N N . LEU A 1 79 ? -6.578 -12.300 -0.753 1.00 83.81 79 LEU A N 1
ATOM 625 C CA . LEU A 1 79 ? -7.015 -11.073 -0.060 1.00 83.81 79 LEU A CA 1
ATOM 626 C C . LEU A 1 79 ? -8.509 -11.119 0.260 1.00 83.81 79 LEU A C 1
ATOM 628 O O . LEU A 1 79 ? -8.905 -10.852 1.394 1.00 83.81 79 LEU A O 1
ATOM 632 N N . LEU A 1 80 ? -9.330 -11.538 -0.706 1.00 88.25 80 LEU A N 1
ATOM 633 C CA . LEU A 1 80 ? -10.786 -11.622 -0.542 1.00 88.25 80 LEU A CA 1
ATOM 634 C C . LEU A 1 80 ? -11.217 -12.653 0.502 1.00 88.25 80 LEU A C 1
ATOM 636 O O . LEU A 1 80 ? -12.322 -12.561 1.027 1.00 88.25 80 LEU A O 1
ATOM 640 N N . ILE A 1 81 ? -10.360 -13.631 0.800 1.00 89.31 81 ILE A N 1
ATOM 641 C CA . ILE A 1 81 ? -10.637 -14.673 1.790 1.00 89.31 81 ILE A CA 1
ATOM 642 C C . ILE A 1 81 ? -10.087 -14.266 3.155 1.00 89.31 81 ILE A C 1
ATOM 644 O O . ILE A 1 81 ? -10.802 -14.361 4.149 1.00 89.31 81 ILE A O 1
ATOM 648 N N . LEU A 1 82 ? -8.835 -13.803 3.225 1.00 88.94 82 LEU A N 1
ATOM 649 C CA . LEU A 1 82 ? -8.165 -13.540 4.497 1.00 88.94 82 LEU A CA 1
ATOM 650 C C . LEU A 1 82 ? -8.763 -12.338 5.231 1.00 88.94 82 LEU A C 1
ATOM 652 O O . LEU A 1 82 ? -8.984 -12.408 6.440 1.00 88.94 82 LEU A O 1
ATOM 656 N N . TYR A 1 83 ? -9.042 -11.244 4.521 1.00 89.88 83 TYR A N 1
ATOM 657 C CA . TYR A 1 83 ? -9.542 -10.028 5.157 1.00 89.88 83 TYR A CA 1
ATOM 658 C C . TYR A 1 83 ? -10.864 -10.226 5.914 1.00 89.88 83 TYR A C 1
ATOM 660 O O . TYR A 1 83 ? -10.930 -9.772 7.055 1.00 89.88 83 TYR A O 1
ATOM 668 N N . PRO A 1 84 ? -11.884 -10.934 5.388 1.00 92.06 84 PRO A N 1
ATOM 669 C CA . PRO A 1 84 ? -13.077 -11.270 6.166 1.00 92.06 84 PRO A CA 1
ATOM 670 C C . PRO A 1 84 ? -12.786 -11.978 7.495 1.00 92.06 84 PRO A C 1
ATOM 672 O O . PRO A 1 84 ? -13.387 -11.631 8.511 1.00 92.06 84 PRO A O 1
ATOM 675 N N . PHE A 1 85 ? -11.839 -12.924 7.525 1.00 92.56 85 PHE A N 1
ATOM 676 C CA . PHE A 1 85 ? -11.434 -13.573 8.777 1.00 92.56 85 PHE A CA 1
ATOM 677 C C . PHE A 1 85 ? -10.763 -12.588 9.738 1.00 92.56 85 PHE A C 1
ATOM 679 O O . PHE A 1 85 ? -11.084 -12.577 10.926 1.00 92.56 85 PHE A O 1
ATOM 686 N N . LEU A 1 86 ? -9.869 -11.731 9.234 1.00 92.62 86 LEU A N 1
ATOM 687 C CA . LEU A 1 86 ? -9.209 -10.707 10.048 1.00 92.62 86 LEU A CA 1
ATOM 688 C C . LEU A 1 86 ? -10.213 -9.698 10.620 1.00 92.62 86 LEU A C 1
ATOM 690 O O . LEU A 1 86 ? -10.113 -9.341 11.793 1.00 92.62 86 LEU A O 1
ATOM 694 N N . LEU A 1 87 ? -11.206 -9.286 9.829 1.00 93.50 87 LEU A N 1
ATOM 695 C CA . LEU A 1 87 ? -12.294 -8.412 10.267 1.00 93.50 87 LEU A CA 1
ATOM 696 C C . LEU A 1 87 ? -13.159 -9.076 11.335 1.00 93.50 87 LEU A C 1
ATOM 698 O O . LEU A 1 87 ? -13.522 -8.430 12.312 1.00 93.50 87 LEU A O 1
ATOM 702 N N . LEU A 1 88 ? -13.457 -10.368 11.190 1.00 95.06 88 LEU A N 1
ATOM 703 C CA . LEU A 1 88 ? -14.224 -11.106 12.189 1.00 95.06 88 LEU A CA 1
ATOM 704 C C . LEU A 1 88 ? -13.472 -11.197 13.525 1.00 95.06 88 LEU A C 1
ATOM 706 O O . LEU A 1 88 ? -14.051 -10.930 14.576 1.00 95.06 88 LEU A O 1
ATOM 710 N N . ILE A 1 89 ? -12.179 -11.534 13.490 1.00 94.25 89 ILE A N 1
ATOM 711 C CA . ILE A 1 89 ? -11.337 -11.655 14.693 1.00 94.25 89 ILE A CA 1
ATOM 712 C C . ILE A 1 89 ? -11.192 -10.299 15.394 1.00 94.25 89 ILE A C 1
ATOM 714 O O . ILE A 1 89 ? -11.281 -10.208 16.620 1.00 94.25 89 ILE A O 1
ATOM 718 N N . SER A 1 90 ? -11.016 -9.231 14.619 1.00 95.44 90 SER A N 1
ATOM 719 C CA . SER A 1 90 ? -10.831 -7.878 15.142 1.00 95.44 90 SER A CA 1
ATOM 720 C C . SER A 1 90 ? -12.130 -7.121 15.404 1.00 95.44 90 SER A C 1
ATOM 722 O O . SER A 1 90 ? -12.070 -6.020 15.929 1.00 95.44 90 SER A O 1
ATOM 724 N N . ALA A 1 91 ? -13.308 -7.690 15.129 1.00 94.62 91 ALA A N 1
ATOM 725 C CA . ALA A 1 91 ? -14.594 -6.991 15.249 1.00 94.62 91 ALA A CA 1
ATOM 726 C C . ALA A 1 91 ? -14.810 -6.325 16.622 1.00 94.62 91 ALA A C 1
ATOM 728 O O . ALA A 1 91 ? -15.403 -5.253 16.717 1.00 94.62 91 ALA A O 1
ATOM 729 N N . HIS A 1 92 ? -14.278 -6.928 17.686 1.00 93.81 92 HIS A N 1
ATOM 730 C CA . HIS A 1 92 ? -14.336 -6.395 19.047 1.00 93.81 92 HIS A CA 1
ATOM 731 C C . HIS A 1 92 ? -13.528 -5.095 19.258 1.00 93.81 92 HIS A C 1
ATOM 733 O O . HIS A 1 92 ? -13.752 -4.401 20.248 1.00 93.81 92 HIS A O 1
ATOM 739 N N . THR A 1 93 ? -12.601 -4.754 18.356 1.00 94.25 93 THR A N 1
ATOM 740 C CA . THR A 1 93 ? -11.794 -3.520 18.391 1.00 94.25 93 THR A CA 1
ATOM 741 C C . THR A 1 93 ? -12.338 -2.415 17.487 1.00 94.25 93 THR A C 1
ATOM 743 O O . THR A 1 93 ? -11.739 -1.339 17.421 1.00 94.25 93 THR A O 1
ATOM 746 N N . ALA A 1 94 ? -13.475 -2.650 16.822 1.00 92.00 94 ALA A N 1
ATOM 747 C CA . ALA A 1 94 ? -14.105 -1.691 15.927 1.00 92.00 94 ALA A CA 1
ATOM 748 C C . ALA A 1 94 ? -14.446 -0.374 16.639 1.00 92.00 94 ALA A C 1
ATOM 750 O O . ALA A 1 94 ? -15.062 -0.344 17.707 1.00 92.00 94 ALA A O 1
ATOM 751 N N . LYS A 1 95 ? -14.060 0.734 16.008 1.00 89.69 95 LYS A N 1
ATOM 752 C CA . LYS A 1 95 ? -14.349 2.101 16.449 1.00 89.69 95 LYS A CA 1
ATOM 753 C C . LYS A 1 95 ? -15.111 2.845 15.363 1.00 89.69 95 LYS A C 1
ATOM 755 O O . LYS A 1 95 ? -15.001 2.535 14.178 1.00 89.69 95 LYS A O 1
ATOM 760 N N . LEU A 1 96 ? -15.872 3.860 15.762 1.00 87.50 96 LEU A N 1
ATOM 761 C CA . LEU A 1 96 ? -16.497 4.767 14.804 1.00 87.50 96 LEU A CA 1
ATOM 762 C C . LEU A 1 96 ? -15.412 5.541 14.049 1.00 87.50 96 LEU A C 1
ATOM 764 O O . LEU A 1 96 ? -14.489 6.077 14.663 1.00 87.50 96 LEU A O 1
ATOM 768 N N . PHE A 1 97 ? -15.532 5.590 12.723 1.00 85.31 97 PHE A N 1
ATOM 769 C CA . PHE A 1 97 ? -14.653 6.399 11.888 1.00 85.31 97 PHE A CA 1
ATOM 770 C C . PHE A 1 97 ? -14.931 7.881 12.124 1.00 85.31 97 PHE A C 1
ATOM 772 O O . PHE A 1 97 ? -16.084 8.317 12.152 1.00 85.31 97 PHE A O 1
ATOM 779 N N . THR A 1 98 ? -13.869 8.664 12.272 1.00 86.75 98 THR A N 1
ATOM 780 C CA . THR A 1 98 ? -13.986 10.121 12.267 1.00 86.75 98 THR A CA 1
ATOM 781 C C . THR A 1 98 ? -14.259 10.613 10.845 1.00 86.75 98 THR A C 1
ATOM 783 O O . THR A 1 98 ? -13.941 9.934 9.866 1.00 86.75 98 THR A O 1
ATOM 786 N N . SER A 1 99 ? -14.788 11.830 10.697 1.00 85.31 99 SER A N 1
ATOM 787 C CA . SER A 1 99 ? -14.970 12.444 9.373 1.00 85.31 99 SER A CA 1
ATOM 788 C C . SER A 1 99 ? -13.659 12.519 8.580 1.00 85.31 99 SER A C 1
ATOM 790 O O . SER A 1 99 ? -13.671 12.373 7.361 1.00 85.31 99 SER A O 1
ATOM 792 N N . GLY A 1 100 ? -12.525 12.698 9.270 1.00 81.94 100 GLY A N 1
ATOM 793 C CA . GLY A 1 100 ? -11.197 12.678 8.655 1.00 81.94 100 GLY A CA 1
ATOM 794 C C . GLY A 1 100 ? -10.824 11.305 8.100 1.00 81.94 100 GLY A C 1
ATOM 795 O O . GLY A 1 100 ? -10.280 11.223 7.001 1.00 81.94 100 GLY A O 1
ATOM 796 N N . ASP A 1 101 ? -11.171 10.228 8.807 1.00 83.06 101 ASP A N 1
ATOM 797 C CA . ASP A 1 101 ? -10.902 8.865 8.346 1.00 83.06 101 ASP A CA 1
ATOM 798 C C . ASP A 1 101 ? -11.753 8.495 7.125 1.00 83.06 101 ASP A C 1
ATOM 800 O O . ASP A 1 101 ? -11.259 7.878 6.183 1.00 83.06 101 ASP A O 1
ATOM 804 N N . ILE A 1 102 ? -13.024 8.913 7.120 1.00 84.75 102 ILE A N 1
ATOM 805 C CA . ILE A 1 102 ? -13.939 8.710 5.987 1.0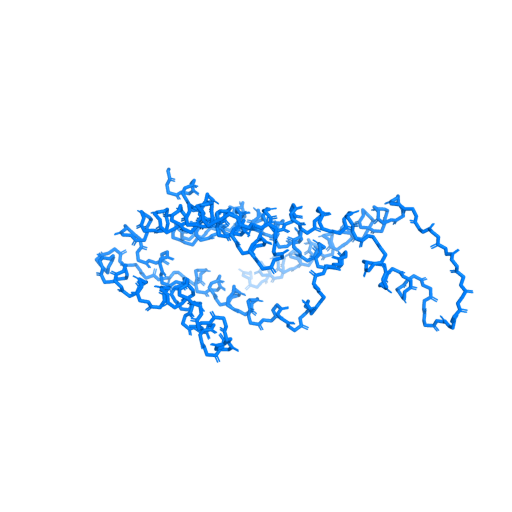0 84.75 102 ILE A CA 1
ATOM 806 C C . ILE A 1 102 ? -13.439 9.478 4.761 1.00 84.75 102 ILE A C 1
ATOM 808 O O . ILE A 1 102 ? -13.398 8.926 3.659 1.00 84.75 102 ILE A O 1
ATOM 812 N N . LEU A 1 103 ? -13.032 10.738 4.947 1.00 83.75 103 LEU A N 1
ATOM 813 C CA . LEU A 1 103 ? -12.471 11.552 3.873 1.00 83.75 103 LEU A CA 1
ATOM 814 C C . LEU A 1 103 ? -11.197 10.915 3.309 1.00 83.75 103 LEU A C 1
ATOM 816 O O . LEU A 1 103 ? -11.068 10.802 2.092 1.00 83.75 103 LEU A O 1
ATOM 820 N N . PHE A 1 104 ? -10.291 10.458 4.180 1.00 82.31 104 PHE A N 1
ATOM 821 C CA . PHE A 1 104 ? -9.079 9.750 3.773 1.00 82.31 104 PHE A CA 1
ATOM 822 C C . PHE A 1 104 ? -9.409 8.516 2.932 1.00 82.31 104 PHE A C 1
ATOM 824 O O . PHE A 1 104 ? -8.957 8.424 1.794 1.00 82.31 104 PHE A O 1
ATOM 831 N N . ALA A 1 105 ? -10.246 7.612 3.453 1.00 78.31 105 ALA A N 1
ATOM 832 C CA . ALA A 1 105 ? -10.628 6.390 2.752 1.00 78.31 105 ALA A CA 1
ATOM 833 C C . ALA A 1 105 ? -11.243 6.697 1.379 1.00 78.31 105 ALA A C 1
ATOM 835 O O . ALA A 1 105 ? -10.850 6.100 0.382 1.00 78.31 105 ALA A O 1
ATOM 836 N N . THR A 1 106 ? -12.136 7.690 1.310 1.00 80.81 106 THR A N 1
ATOM 837 C CA . THR A 1 106 ? -12.779 8.111 0.058 1.00 80.81 106 THR A CA 1
ATOM 838 C C . THR A 1 106 ? -11.757 8.614 -0.961 1.00 80.81 106 THR A C 1
ATOM 840 O O . THR A 1 106 ? -11.769 8.175 -2.110 1.00 80.81 106 THR A O 1
ATOM 843 N N . LEU A 1 107 ? -10.852 9.511 -0.556 1.00 81.06 107 LEU A N 1
ATOM 844 C CA . LEU A 1 107 ? -9.822 10.054 -1.445 1.00 81.06 107 LEU A CA 1
ATOM 845 C C . LEU A 1 107 ? -8.849 8.970 -1.917 1.00 81.06 107 LEU A C 1
ATOM 847 O O . LEU A 1 107 ? -8.490 8.955 -3.091 1.00 81.06 107 LEU A O 1
ATOM 851 N N . THR A 1 108 ? -8.456 8.048 -1.036 1.00 74.88 108 THR A N 1
ATOM 852 C CA . THR A 1 108 ? -7.591 6.919 -1.394 1.00 74.88 108 THR A CA 1
ATOM 853 C C . THR A 1 108 ? -8.277 5.982 -2.387 1.00 74.88 108 THR A C 1
ATOM 855 O O . THR A 1 108 ? -7.672 5.637 -3.398 1.00 74.88 108 THR A O 1
ATOM 858 N N . THR A 1 109 ? -9.543 5.615 -2.162 1.00 73.31 109 THR A N 1
ATOM 859 C CA . THR A 1 109 ? -10.305 4.786 -3.107 1.00 73.31 109 THR A CA 1
ATOM 860 C C . THR A 1 109 ? -10.455 5.480 -4.461 1.00 73.31 109 THR A C 1
ATOM 862 O O . THR A 1 109 ? -10.210 4.859 -5.489 1.00 73.31 109 THR A O 1
ATOM 865 N N . LEU A 1 110 ? -10.781 6.777 -4.487 1.00 79.38 110 LEU A N 1
ATOM 866 C CA . LEU A 1 110 ? -10.859 7.541 -5.736 1.00 79.38 110 LEU A CA 1
ATOM 867 C C . LEU A 1 110 ? -9.508 7.608 -6.457 1.00 79.38 110 LEU A C 1
ATOM 869 O O . LEU A 1 110 ? -9.461 7.442 -7.675 1.00 79.38 110 LEU A O 1
ATOM 873 N N . ALA A 1 111 ? -8.409 7.817 -5.729 1.00 75.31 111 ALA A N 1
ATOM 874 C CA . ALA A 1 111 ? -7.071 7.838 -6.312 1.00 75.31 111 ALA A CA 1
ATOM 875 C C . ALA A 1 111 ? -6.722 6.491 -6.965 1.00 75.31 111 ALA A C 1
ATOM 877 O O . ALA A 1 111 ? -6.228 6.475 -8.086 1.00 75.31 111 ALA A O 1
ATOM 878 N N . LEU A 1 112 ? -7.048 5.370 -6.315 1.00 70.25 112 LEU A N 1
ATOM 879 C CA . LEU A 1 112 ? -6.824 4.029 -6.866 1.00 70.25 112 LEU A CA 1
ATOM 880 C C . LEU A 1 112 ? -7.677 3.752 -8.108 1.00 70.25 112 LEU A C 1
ATOM 882 O O . LEU A 1 112 ? -7.171 3.214 -9.084 1.00 70.25 112 LEU A O 1
ATOM 886 N N . LEU A 1 113 ? -8.945 4.171 -8.106 1.00 71.19 113 LEU A N 1
ATOM 887 C CA . LEU A 1 113 ? -9.824 4.013 -9.269 1.00 71.19 113 LEU A CA 1
ATOM 888 C C . LEU A 1 113 ? -9.410 4.899 -10.451 1.00 71.19 113 LEU A C 1
ATOM 890 O O . LEU A 1 113 ? -9.690 4.564 -11.598 1.00 71.19 113 LEU A O 1
ATOM 894 N N . THR A 1 114 ? -8.777 6.044 -10.186 1.00 73.31 114 THR A N 1
ATOM 895 C CA . THR A 1 114 ? -8.355 6.997 -11.225 1.00 73.31 114 THR A CA 1
ATOM 896 C C . THR A 1 114 ? -6.945 6.746 -11.753 1.00 73.31 114 THR A C 1
ATOM 898 O O . THR A 1 114 ? -6.651 7.166 -12.872 1.00 73.31 114 THR A O 1
ATOM 901 N N . GLU A 1 115 ? -6.085 6.049 -11.003 1.00 69.31 115 GLU A N 1
ATOM 902 C CA . GLU A 1 115 ? -4.685 5.794 -11.374 1.00 69.31 115 GLU A CA 1
ATOM 903 C C . GLU A 1 115 ? -4.519 5.145 -12.760 1.00 69.31 115 GLU A C 1
ATOM 905 O O . GLU A 1 115 ? -3.761 5.718 -13.558 1.00 69.31 115 GLU A O 1
ATOM 910 N N . PRO A 1 116 ? -5.287 4.093 -13.127 1.00 67.31 116 PRO A N 1
ATOM 911 C CA . PRO A 1 116 ? -5.162 3.466 -14.442 1.00 67.31 116 PRO A CA 1
ATOM 912 C C . PRO A 1 116 ? -5.434 4.449 -15.584 1.00 67.31 116 PRO A C 1
ATOM 914 O O . PRO A 1 116 ? -4.780 4.415 -16.617 1.00 67.31 116 PRO A O 1
ATOM 917 N N . PHE A 1 117 ? -6.352 5.400 -15.396 1.00 69.75 117 PHE A N 1
ATOM 918 C CA . PHE A 1 117 ? -6.705 6.369 -16.436 1.00 69.75 117 PHE A CA 1
ATOM 919 C C . PHE A 1 117 ? -5.648 7.463 -16.634 1.00 69.75 117 PHE A C 1
ATOM 921 O O . PHE A 1 117 ? -5.583 8.067 -17.706 1.00 69.75 117 PHE A O 1
ATOM 928 N N . ILE A 1 118 ? -4.829 7.738 -15.615 1.00 68.31 118 ILE A N 1
ATOM 929 C CA . ILE A 1 118 ? -3.827 8.814 -15.636 1.00 68.31 118 ILE A CA 1
ATOM 930 C C . ILE A 1 118 ? -2.474 8.296 -16.146 1.00 68.31 118 ILE A C 1
ATOM 932 O O . ILE A 1 118 ? -1.769 9.009 -16.866 1.00 68.31 118 ILE A O 1
ATOM 936 N N . ASN A 1 119 ? -2.101 7.060 -15.797 1.00 64.94 119 ASN A N 1
ATOM 937 C CA . ASN A 1 119 ? -0.763 6.517 -16.033 1.00 64.94 119 ASN A CA 1
ATOM 938 C C . ASN A 1 119 ? -0.784 5.158 -16.753 1.00 64.94 119 ASN A C 1
ATOM 940 O O . ASN A 1 119 ? -0.337 4.151 -16.216 1.00 64.94 119 ASN A O 1
ATOM 944 N N . ASN A 1 120 ? -1.185 5.160 -18.025 1.00 67.69 120 ASN A N 1
ATOM 945 C CA . ASN A 1 120 ? -1.137 3.962 -18.879 1.00 67.69 120 ASN A CA 1
ATOM 946 C C . ASN A 1 120 ? 0.282 3.537 -19.307 1.00 67.69 120 ASN A C 1
ATOM 948 O O . ASN A 1 120 ? 0.472 2.458 -19.859 1.00 67.69 120 ASN A O 1
ATOM 952 N N . GLU A 1 121 ? 1.286 4.391 -19.111 1.00 68.94 121 GLU A N 1
ATOM 953 C CA . GLU A 1 121 ? 2.670 4.081 -19.479 1.00 68.94 121 GLU A CA 1
ATOM 954 C C . GLU A 1 121 ? 3.315 3.186 -18.415 1.00 68.94 121 GLU A C 1
ATOM 956 O O . GLU A 1 121 ? 3.234 3.462 -17.214 1.00 68.94 121 GLU A O 1
ATOM 961 N N . GLU A 1 122 ? 3.993 2.122 -18.844 1.00 68.00 122 GLU A N 1
ATOM 962 C CA . GLU A 1 122 ? 4.666 1.194 -17.931 1.00 68.00 122 GLU A CA 1
ATOM 963 C C . GLU A 1 122 ? 5.827 1.894 -17.209 1.00 68.00 122 GLU A C 1
ATOM 965 O O . GLU A 1 122 ? 5.854 1.921 -15.973 1.00 68.00 122 GLU A O 1
ATOM 970 N N . TYR A 1 123 ? 6.684 2.598 -17.969 1.00 79.06 123 TYR A N 1
ATOM 971 C CA . TYR A 1 123 ? 7.782 3.409 -17.441 1.00 79.06 123 TYR A CA 1
ATOM 972 C C . TYR A 1 123 ? 7.868 4.792 -18.090 1.00 79.06 123 TYR A C 1
ATOM 974 O O . TYR A 1 123 ? 8.070 4.907 -19.297 1.00 79.06 123 TYR A O 1
ATOM 982 N N . SER A 1 124 ? 7.770 5.854 -17.285 1.00 80.69 124 SER A N 1
ATOM 983 C CA . SER A 1 124 ? 8.022 7.218 -17.757 1.00 80.69 124 SER A CA 1
ATOM 984 C C . SER A 1 124 ? 8.350 8.203 -16.636 1.00 80.69 124 SER A C 1
ATOM 986 O O . SER A 1 124 ? 8.014 7.993 -15.465 1.00 80.69 124 SER A O 1
ATOM 988 N N . TYR A 1 125 ? 8.966 9.334 -17.004 1.00 81.50 125 TYR A N 1
ATOM 989 C CA . TYR A 1 125 ? 9.218 10.443 -16.076 1.00 81.50 125 TYR A CA 1
ATOM 990 C C . TYR A 1 125 ? 7.926 11.048 -15.514 1.00 81.50 125 TYR A C 1
ATOM 992 O O . TYR A 1 125 ? 7.920 11.502 -14.370 1.00 81.50 125 TYR A O 1
ATOM 1000 N N . ARG A 1 126 ? 6.817 11.014 -16.271 1.00 81.12 126 ARG A N 1
ATOM 1001 C CA . ARG A 1 126 ? 5.502 11.437 -15.764 1.00 81.12 126 ARG A CA 1
ATOM 1002 C C . ARG A 1 126 ? 5.076 10.545 -14.601 1.00 81.12 126 ARG A C 1
ATOM 1004 O O . ARG A 1 126 ? 4.761 11.057 -13.529 1.00 81.12 126 ARG A O 1
ATOM 1011 N N . LYS A 1 127 ? 5.147 9.222 -14.782 1.00 83.44 127 LYS A N 1
ATOM 1012 C CA . LYS A 1 127 ? 4.818 8.253 -13.730 1.00 83.44 127 LYS A CA 1
ATOM 1013 C C . LYS A 1 127 ? 5.730 8.415 -12.514 1.00 83.44 127 LYS A C 1
ATOM 1015 O O . LYS A 1 127 ? 5.234 8.458 -11.389 1.00 83.44 127 LYS A O 1
ATOM 1020 N N . LEU A 1 128 ? 7.034 8.624 -12.727 1.00 86.44 128 LEU A N 1
ATOM 1021 C CA . LEU A 1 128 ? 7.980 8.943 -11.650 1.00 86.44 128 LEU A CA 1
ATOM 1022 C C . LEU A 1 128 ? 7.569 10.201 -10.874 1.00 86.44 128 LEU A C 1
ATOM 1024 O O . LEU A 1 128 ? 7.511 10.164 -9.647 1.00 86.44 128 LEU A O 1
ATOM 1028 N N . GLY A 1 129 ? 7.231 11.284 -11.579 1.00 85.69 129 GLY A N 1
ATOM 1029 C CA . GLY A 1 129 ? 6.739 12.520 -10.973 1.00 85.69 129 GLY A CA 1
ATOM 1030 C C . GLY A 1 129 ? 5.479 12.293 -10.136 1.00 85.69 129 GLY A C 1
ATOM 1031 O O . GLY A 1 129 ? 5.430 12.717 -8.983 1.00 85.69 129 GLY A O 1
ATOM 1032 N N . THR A 1 130 ? 4.494 11.554 -10.660 1.00 84.81 130 THR A N 1
ATOM 1033 C CA . THR A 1 130 ? 3.262 11.241 -9.910 1.00 84.81 130 THR A CA 1
ATOM 1034 C C . THR A 1 130 ? 3.529 10.408 -8.652 1.00 84.81 130 THR A C 1
ATOM 1036 O O . THR A 1 130 ? 2.990 10.724 -7.593 1.00 84.81 130 THR A O 1
ATOM 1039 N N . ARG A 1 131 ? 4.417 9.404 -8.725 1.00 88.00 131 ARG A N 1
ATOM 1040 C CA . ARG A 1 131 ? 4.821 8.584 -7.569 1.00 88.00 131 ARG A CA 1
ATOM 1041 C C . ARG A 1 131 ? 5.549 9.426 -6.517 1.00 88.00 131 ARG A C 1
ATOM 1043 O O . ARG A 1 131 ? 5.265 9.292 -5.329 1.00 88.00 131 ARG A O 1
ATOM 1050 N N . PHE A 1 132 ? 6.424 10.338 -6.945 1.00 89.25 132 PHE A N 1
ATOM 1051 C CA . PHE A 1 132 ? 7.144 11.238 -6.043 1.00 89.25 132 PHE A CA 1
ATOM 1052 C C . PHE A 1 132 ? 6.207 12.230 -5.342 1.00 89.25 132 PHE A C 1
ATOM 1054 O O . PHE A 1 132 ? 6.311 12.425 -4.132 1.00 89.25 132 PHE A O 1
ATOM 1061 N N . VAL A 1 133 ? 5.244 12.805 -6.070 1.00 87.50 133 VAL A N 1
ATOM 1062 C CA . VAL A 1 133 ? 4.202 13.659 -5.479 1.00 87.50 133 VAL A CA 1
ATOM 1063 C C . VAL A 1 133 ? 3.363 12.874 -4.472 1.00 87.50 133 VAL A C 1
ATOM 1065 O O . VAL A 1 133 ? 3.134 13.375 -3.374 1.00 87.50 133 VAL A O 1
ATOM 1068 N N . ALA A 1 134 ? 2.960 11.639 -4.791 1.00 87.38 134 ALA A N 1
ATOM 1069 C CA . ALA A 1 134 ? 2.237 10.779 -3.854 1.00 87.38 134 ALA A CA 1
ATOM 1070 C C . ALA A 1 134 ? 3.060 10.501 -2.583 1.00 87.38 134 ALA A C 1
ATOM 1072 O O . ALA A 1 134 ? 2.546 10.636 -1.474 1.00 87.38 134 ALA A O 1
ATOM 1073 N N . PHE A 1 135 ? 4.357 10.208 -2.723 1.00 90.94 135 PHE A N 1
ATOM 1074 C CA . PHE A 1 135 ? 5.259 10.028 -1.585 1.00 90.94 135 PHE A CA 1
ATOM 1075 C C . PHE A 1 135 ? 5.349 11.290 -0.709 1.00 90.94 135 PHE A C 1
ATOM 1077 O O . PHE A 1 135 ? 5.137 11.213 0.502 1.00 90.94 135 PHE A O 1
ATOM 1084 N N . LEU A 1 136 ? 5.571 12.470 -1.298 1.00 91.31 136 LEU A N 1
ATOM 1085 C CA . LEU A 1 136 ? 5.579 13.730 -0.543 1.00 91.31 136 LEU A CA 1
ATOM 1086 C C . LEU A 1 136 ? 4.230 14.010 0.127 1.00 91.31 136 LEU A C 1
ATOM 1088 O O . LEU A 1 136 ? 4.191 14.451 1.276 1.00 91.31 136 LEU A O 1
ATOM 1092 N N . TRP A 1 137 ? 3.128 13.710 -0.559 1.00 88.88 137 TRP A N 1
ATOM 1093 C CA . TRP A 1 137 ? 1.789 13.857 -0.005 1.00 88.88 137 TRP A CA 1
ATOM 1094 C C . TRP A 1 137 ? 1.592 12.978 1.234 1.00 88.88 137 TRP A C 1
ATOM 1096 O O . TRP A 1 137 ? 1.098 13.473 2.244 1.00 88.88 137 TRP A O 1
ATOM 1106 N N . THR A 1 138 ? 2.069 11.726 1.229 1.00 91.19 138 THR A N 1
ATOM 1107 C CA . THR A 1 138 ? 2.005 10.872 2.432 1.00 91.19 138 THR A CA 1
ATOM 1108 C C . THR A 1 138 ? 2.771 11.466 3.619 1.00 91.19 138 THR A C 1
ATOM 1110 O O . THR A 1 138 ? 2.266 11.444 4.740 1.00 91.19 138 THR A O 1
ATOM 1113 N N . LEU A 1 139 ? 3.939 12.083 3.393 1.00 92.06 139 LEU A N 1
ATOM 1114 C CA . LEU A 1 139 ? 4.701 12.763 4.451 1.00 92.06 139 LEU A CA 1
ATOM 1115 C C . LEU A 1 139 ? 3.952 13.981 5.014 1.00 92.06 139 LEU A C 1
ATOM 1117 O O . LEU A 1 139 ? 3.921 14.182 6.231 1.00 92.06 139 LEU A O 1
ATOM 1121 N N . ILE A 1 140 ? 3.317 14.769 4.141 1.00 89.75 140 ILE A N 1
ATOM 1122 C CA . ILE A 1 140 ? 2.475 15.907 4.538 1.00 89.75 140 ILE A CA 1
ATOM 1123 C C . ILE A 1 140 ? 1.295 15.413 5.386 1.00 89.75 140 ILE A C 1
ATOM 1125 O O . ILE A 1 140 ? 1.034 15.967 6.455 1.00 89.75 140 ILE A O 1
ATOM 1129 N N . MET A 1 141 ? 0.623 14.340 4.956 1.00 88.31 141 MET A N 1
ATOM 1130 C CA . MET A 1 141 ? -0.493 13.741 5.690 1.00 88.31 141 MET A CA 1
ATOM 1131 C C . MET A 1 141 ? -0.093 13.314 7.105 1.00 88.31 141 MET A C 1
ATOM 1133 O O . MET A 1 141 ? -0.796 13.649 8.054 1.00 88.31 141 MET A O 1
ATOM 1137 N N . ILE A 1 142 ? 1.061 12.657 7.265 1.00 90.50 142 ILE A N 1
ATOM 1138 C CA . ILE A 1 142 ? 1.575 12.244 8.582 1.00 90.50 142 ILE A CA 1
ATOM 1139 C C . ILE A 1 142 ? 1.850 13.455 9.486 1.00 90.50 142 ILE A C 1
ATOM 1141 O O . ILE A 1 142 ? 1.605 13.394 10.690 1.00 90.50 142 ILE A O 1
ATOM 1145 N N . ARG A 1 143 ? 2.392 14.551 8.937 1.00 90.81 143 ARG A N 1
ATOM 1146 C CA . ARG A 1 143 ? 2.875 15.680 9.746 1.00 90.81 143 ARG A CA 1
ATOM 1147 C C . ARG A 1 143 ? 1.787 16.671 10.151 1.00 90.81 143 ARG A C 1
ATOM 1149 O O . ARG A 1 143 ? 1.889 17.242 11.243 1.00 90.81 143 ARG A O 1
ATOM 1156 N N . PHE A 1 144 ? 0.837 16.934 9.256 1.00 87.12 144 PHE A N 1
ATOM 1157 C CA . PHE A 1 144 ? -0.073 18.080 9.360 1.00 87.12 144 PHE A CA 1
ATOM 1158 C C . PHE A 1 144 ? -1.522 17.705 9.666 1.00 87.12 144 PHE A C 1
ATOM 1160 O O . PHE A 1 144 ? -2.279 18.566 10.108 1.00 87.12 144 PHE A O 1
ATOM 1167 N N . PHE A 1 145 ? -1.916 16.448 9.466 1.00 84.81 145 PHE A N 1
ATOM 1168 C CA . PHE A 1 145 ? -3.292 16.015 9.676 1.00 84.81 145 PHE A CA 1
ATOM 1169 C C . PHE A 1 145 ? -3.403 15.147 10.926 1.00 84.81 145 PHE A C 1
ATOM 1171 O O . PHE A 1 145 ? -2.575 14.276 11.184 1.00 84.81 145 PHE A O 1
ATOM 1178 N N . ASN A 1 146 ? -4.457 15.375 11.706 1.00 85.88 146 ASN A N 1
ATOM 1179 C CA . ASN A 1 146 ? -4.699 14.663 12.956 1.00 85.88 146 ASN A CA 1
ATOM 1180 C C . ASN A 1 146 ? -5.634 13.465 12.727 1.00 85.88 146 ASN A C 1
ATOM 1182 O O . ASN A 1 146 ? -6.803 13.489 13.113 1.00 85.88 146 ASN A O 1
ATOM 1186 N N . PHE A 1 147 ? -5.135 12.455 12.015 1.00 88.12 147 PHE A N 1
ATOM 1187 C CA . PHE A 1 147 ? -5.887 11.237 11.711 1.00 88.12 147 PHE A CA 1
ATOM 1188 C C . PHE A 1 147 ? -5.977 10.288 12.909 1.00 88.12 147 PHE A C 1
ATOM 1190 O O . PHE A 1 147 ? -5.156 10.334 13.829 1.00 88.12 147 PHE A O 1
ATOM 1197 N N . SER A 1 148 ? -6.955 9.376 12.880 1.00 91.12 148 SER A N 1
ATOM 1198 C CA . SER A 1 148 ? -7.016 8.298 13.867 1.00 91.12 148 SER A CA 1
ATOM 1199 C C . SER A 1 148 ? -5.762 7.407 13.803 1.00 91.12 148 SER A C 1
ATOM 1201 O O . SER A 1 148 ? -5.137 7.284 12.744 1.00 91.12 148 SER A O 1
ATOM 1203 N N . PRO A 1 149 ? -5.395 6.714 14.899 1.00 92.06 149 PRO A N 1
ATOM 1204 C CA . PRO A 1 149 ? -4.271 5.777 14.887 1.00 92.06 149 PRO A CA 1
ATOM 1205 C C . PRO A 1 149 ? -4.381 4.697 13.799 1.00 92.06 149 PRO A C 1
ATOM 1207 O O . PRO A 1 149 ? -3.371 4.309 13.214 1.00 92.06 149 PRO A O 1
ATOM 1210 N N . SER A 1 150 ? -5.597 4.235 13.503 1.00 92.12 150 SER A N 1
ATOM 1211 C CA . SER A 1 150 ? -5.873 3.235 12.467 1.00 92.12 150 SER A CA 1
ATOM 1212 C C . SER A 1 150 ? -5.563 3.768 11.067 1.00 92.12 150 SER A C 1
ATOM 1214 O O . SER A 1 150 ? -4.882 3.102 10.287 1.00 92.12 150 SER A O 1
ATOM 1216 N N . VAL A 1 151 ? -5.979 5.003 10.769 1.00 90.62 151 VAL A N 1
ATOM 1217 C CA . VAL A 1 151 ? -5.671 5.655 9.488 1.00 90.62 151 VAL A CA 1
ATOM 1218 C C . VAL A 1 151 ? -4.201 6.028 9.385 1.00 90.62 151 VAL A C 1
ATOM 1220 O O . VAL A 1 151 ? -3.603 5.805 8.337 1.00 90.62 151 VAL A O 1
ATOM 1223 N N . LEU A 1 152 ? -3.573 6.499 10.466 1.00 93.00 152 LEU A N 1
ATOM 1224 C CA . LEU A 1 152 ? -2.128 6.723 10.468 1.00 93.00 152 LEU A CA 1
ATOM 1225 C C . LEU A 1 152 ? -1.383 5.437 10.099 1.00 93.00 152 LEU A C 1
ATOM 1227 O O . LEU A 1 152 ? -0.503 5.484 9.247 1.00 93.00 152 LEU A O 1
ATOM 1231 N N . LYS A 1 153 ? -1.767 4.274 10.641 1.00 94.75 153 LYS A N 1
ATOM 1232 C CA . LYS A 1 153 ? -1.172 2.989 10.239 1.00 94.75 153 LYS A CA 1
ATOM 1233 C C . LYS A 1 153 ? -1.322 2.720 8.739 1.00 94.75 153 LYS A C 1
ATOM 1235 O O . LYS A 1 153 ? -0.342 2.334 8.107 1.00 94.75 153 LYS A O 1
ATOM 1240 N N . ALA A 1 154 ? -2.489 2.981 8.149 1.00 92.19 154 ALA A N 1
ATOM 1241 C CA . ALA A 1 154 ? -2.675 2.870 6.700 1.00 92.19 154 ALA A CA 1
ATOM 1242 C C . ALA A 1 154 ? -1.781 3.858 5.922 1.00 92.19 154 ALA A C 1
ATOM 1244 O O . ALA A 1 154 ? -1.156 3.479 4.935 1.00 92.19 154 ALA A O 1
ATOM 1245 N N . ILE A 1 155 ? -1.629 5.097 6.395 1.00 92.81 155 ILE A N 1
ATOM 1246 C CA . ILE A 1 155 ? -0.727 6.085 5.782 1.00 92.81 155 ILE A CA 1
ATOM 1247 C C . ILE A 1 155 ? 0.738 5.627 5.866 1.00 92.81 155 ILE A C 1
ATOM 1249 O O . ILE A 1 155 ? 1.470 5.765 4.891 1.00 92.81 155 ILE A O 1
ATOM 1253 N N . TYR A 1 156 ? 1.171 5.028 6.979 1.00 95.88 156 TYR A N 1
ATOM 1254 C CA . TYR A 1 156 ? 2.514 4.445 7.105 1.00 95.88 156 TYR A CA 1
ATOM 1255 C C . TYR A 1 156 ? 2.729 3.252 6.158 1.00 95.88 156 TYR A C 1
ATOM 1257 O O . TYR A 1 156 ? 3.815 3.110 5.596 1.00 95.88 156 TYR A O 1
ATOM 1265 N N . PHE A 1 157 ? 1.697 2.439 5.909 1.00 95.19 157 PHE A N 1
ATOM 1266 C CA . PHE A 1 157 ? 1.735 1.441 4.837 1.00 95.19 157 PHE A CA 1
ATOM 1267 C C . PHE A 1 157 ? 1.963 2.105 3.471 1.00 95.19 157 PHE A C 1
ATOM 1269 O O . PHE A 1 157 ? 2.900 1.740 2.757 1.00 95.19 157 PHE A O 1
ATOM 1276 N N . PHE A 1 158 ? 1.184 3.139 3.134 1.00 92.94 158 PHE A N 1
ATOM 1277 C CA . PHE A 1 158 ? 1.343 3.868 1.871 1.00 92.94 158 PHE A CA 1
ATOM 1278 C C . PHE A 1 158 ? 2.679 4.605 1.754 1.00 92.94 158 PHE A C 1
ATOM 1280 O O . PHE A 1 158 ? 3.189 4.739 0.643 1.00 92.94 158 PHE A O 1
ATOM 1287 N N . LEU A 1 159 ? 3.273 5.045 2.865 1.00 95.56 159 LEU A N 1
ATOM 1288 C CA . LEU A 1 159 ? 4.611 5.632 2.892 1.00 95.56 159 LEU A CA 1
ATOM 1289 C C . LEU A 1 159 ? 5.655 4.620 2.402 1.00 95.56 159 LEU A C 1
ATOM 1291 O O . LEU A 1 159 ? 6.430 4.925 1.496 1.00 95.56 159 LEU A O 1
ATOM 1295 N N . GLY A 1 160 ? 5.649 3.410 2.975 1.00 96.12 160 GLY A N 1
ATOM 1296 C CA . GLY A 1 160 ? 6.548 2.328 2.569 1.00 96.12 160 GLY A CA 1
ATOM 1297 C C . GLY A 1 160 ? 6.333 1.912 1.113 1.00 96.12 160 GLY A C 1
ATOM 1298 O O . GLY A 1 160 ? 7.292 1.819 0.347 1.00 96.12 160 GLY A O 1
ATOM 1299 N N . TYR A 1 161 ? 5.068 1.752 0.719 1.00 94.69 161 TYR A N 1
ATOM 1300 C CA . TYR A 1 161 ? 4.681 1.414 -0.652 1.00 94.69 161 TYR A CA 1
ATOM 1301 C C . TYR A 1 161 ? 5.161 2.478 -1.652 1.00 94.69 161 TYR A C 1
ATOM 1303 O O . TYR A 1 161 ? 5.843 2.173 -2.629 1.00 94.69 161 TYR A O 1
ATOM 1311 N N . SER A 1 162 ? 4.872 3.755 -1.391 1.00 93.88 162 SER A N 1
ATOM 1312 C CA . SER A 1 162 ? 5.216 4.864 -2.291 1.00 93.88 162 SER A CA 1
ATOM 1313 C C . SER A 1 162 ? 6.722 5.094 -2.385 1.00 93.88 162 SER A C 1
ATOM 1315 O O . SER A 1 162 ? 7.216 5.434 -3.460 1.00 93.88 162 SER A O 1
ATOM 1317 N N . PHE A 1 163 ? 7.464 4.871 -1.296 1.00 95.31 163 PHE A N 1
ATOM 1318 C CA . PHE A 1 163 ? 8.923 4.955 -1.299 1.00 95.31 163 PHE A CA 1
ATOM 1319 C C . PHE A 1 163 ? 9.543 3.948 -2.276 1.00 95.31 163 PHE A C 1
ATOM 1321 O O . PHE A 1 163 ? 10.273 4.347 -3.185 1.00 95.31 163 PHE A O 1
ATOM 1328 N N . ILE A 1 164 ? 9.193 2.662 -2.147 1.00 95.31 164 ILE A N 1
ATOM 1329 C CA . ILE A 1 164 ? 9.681 1.621 -3.064 1.00 95.31 164 ILE A CA 1
ATOM 1330 C C . ILE A 1 164 ? 9.216 1.898 -4.488 1.00 95.31 164 ILE A C 1
ATOM 1332 O O . ILE A 1 164 ? 10.024 1.835 -5.409 1.00 95.31 164 ILE A O 1
ATOM 1336 N N . SER A 1 165 ? 7.955 2.297 -4.660 1.00 92.38 165 SER A N 1
ATOM 1337 C CA . SER A 1 165 ? 7.394 2.665 -5.960 1.00 92.38 165 SER A CA 1
ATOM 1338 C C . SER A 1 165 ? 8.219 3.761 -6.656 1.00 92.38 165 SER A C 1
ATOM 1340 O O . SER A 1 165 ? 8.480 3.669 -7.859 1.00 92.38 165 SER A O 1
ATOM 1342 N N . CYS A 1 166 ? 8.684 4.779 -5.917 1.00 92.31 166 CYS A N 1
ATOM 1343 C CA . CYS A 1 166 ? 9.576 5.818 -6.440 1.00 92.31 166 CYS A CA 1
ATOM 1344 C C . CYS A 1 166 ? 10.954 5.264 -6.810 1.00 92.31 166 CYS A C 1
ATOM 1346 O O . CYS A 1 166 ? 11.438 5.527 -7.912 1.00 92.31 166 CYS A O 1
ATOM 1348 N N . CYS A 1 167 ? 11.581 4.498 -5.911 1.00 91.50 167 CYS A N 1
ATOM 1349 C CA . CYS A 1 167 ? 12.898 3.901 -6.144 1.00 91.50 167 CYS A CA 1
ATOM 1350 C C . CYS A 1 167 ? 12.894 2.986 -7.374 1.00 91.50 167 CYS A C 1
ATOM 1352 O O . CYS A 1 167 ? 13.775 3.092 -8.226 1.00 91.50 167 CYS A O 1
ATOM 1354 N N . PHE A 1 168 ? 11.875 2.136 -7.489 1.00 91.06 168 PHE A N 1
ATOM 1355 C CA . PHE A 1 168 ? 11.700 1.228 -8.611 1.00 91.06 168 PHE A CA 1
ATOM 1356 C C . PHE A 1 168 ? 11.488 1.985 -9.920 1.00 91.06 168 PHE A C 1
ATOM 1358 O O . PHE A 1 168 ? 12.181 1.736 -10.905 1.00 91.06 168 PHE A O 1
ATOM 1365 N N . GLN A 1 169 ? 10.584 2.969 -9.924 1.00 89.94 169 GLN A N 1
ATOM 1366 C CA . GLN A 1 169 ? 10.327 3.765 -11.120 1.00 89.94 169 GLN A CA 1
ATOM 1367 C C . GLN A 1 169 ? 11.579 4.523 -11.567 1.00 89.94 169 GLN A C 1
ATOM 1369 O O . GLN A 1 169 ? 11.863 4.576 -12.762 1.00 89.94 169 GLN A O 1
ATOM 1374 N N . TYR A 1 170 ? 12.341 5.089 -10.628 1.00 89.94 170 TYR A N 1
ATOM 1375 C CA . TYR A 1 170 ? 13.607 5.755 -10.928 1.00 89.94 170 TYR A CA 1
ATOM 1376 C C . TYR A 1 170 ? 14.601 4.786 -11.576 1.00 89.94 170 TYR A C 1
ATOM 1378 O O . TYR A 1 170 ? 15.141 5.086 -12.641 1.00 89.94 170 TYR A O 1
ATOM 1386 N N . TYR A 1 171 ? 14.772 3.603 -10.980 1.00 87.38 171 TYR A N 1
ATOM 1387 C CA . TYR A 1 171 ? 15.641 2.555 -11.507 1.00 87.38 171 TYR A CA 1
ATOM 1388 C C . TYR A 1 171 ? 15.247 2.150 -12.935 1.00 87.38 171 TYR A C 1
ATOM 1390 O O . TYR A 1 171 ? 16.066 2.254 -13.849 1.00 87.38 171 TYR A O 1
ATOM 1398 N N . MET A 1 172 ? 13.980 1.804 -13.170 1.00 85.75 172 MET A N 1
ATOM 1399 C CA . MET A 1 172 ? 13.509 1.364 -14.489 1.00 85.75 172 MET A CA 1
ATOM 1400 C C . MET A 1 172 ? 13.601 2.455 -15.559 1.00 85.75 172 MET A C 1
ATOM 1402 O O . MET A 1 172 ? 13.971 2.175 -16.700 1.00 85.75 172 MET A O 1
ATOM 1406 N N . THR A 1 173 ? 13.325 3.707 -15.187 1.00 84.62 173 THR A N 1
ATOM 1407 C CA . THR A 1 173 ? 13.448 4.860 -16.096 1.00 84.62 173 THR A CA 1
ATOM 1408 C C . THR A 1 173 ? 14.918 5.129 -16.443 1.00 84.62 173 THR A C 1
ATOM 1410 O O . THR A 1 173 ? 15.226 5.484 -17.578 1.00 84.62 173 THR A O 1
ATOM 1413 N N . SER A 1 174 ? 15.842 4.916 -15.496 1.00 82.69 174 SER A N 1
ATOM 1414 C CA . SER A 1 174 ? 17.285 5.068 -15.734 1.00 82.69 174 SER A CA 1
ATOM 1415 C C . SER A 1 174 ? 17.862 3.995 -16.665 1.00 82.69 174 SER A C 1
ATOM 1417 O O . SER A 1 174 ? 18.775 4.288 -17.432 1.00 82.69 174 SER A O 1
ATOM 1419 N N . LEU A 1 175 ? 17.301 2.781 -16.636 1.00 79.62 175 LEU A N 1
ATOM 1420 C CA . LEU A 1 175 ? 17.685 1.685 -17.528 1.00 79.62 175 LEU A CA 1
ATOM 1421 C C . LEU A 1 175 ? 17.098 1.823 -18.935 1.00 79.62 175 LEU A C 1
ATOM 1423 O O . LEU A 1 175 ? 17.709 1.363 -19.894 1.00 79.62 175 LEU A O 1
ATOM 1427 N N . ASN A 1 176 ? 15.937 2.471 -19.064 1.00 74.94 176 ASN A N 1
ATOM 1428 C CA . ASN A 1 176 ? 15.214 2.607 -20.328 1.00 74.94 176 ASN A CA 1
ATOM 1429 C C . ASN A 1 176 ? 14.978 4.087 -20.699 1.00 74.94 176 ASN A C 1
ATOM 1431 O O . ASN A 1 176 ? 13.829 4.538 -20.795 1.00 74.94 176 ASN A O 1
ATOM 1435 N N . PRO A 1 177 ? 16.043 4.886 -20.908 1.00 64.50 177 PRO A N 1
ATOM 1436 C CA . PRO A 1 177 ? 15.911 6.324 -21.125 1.00 64.50 177 PRO A CA 1
ATOM 1437 C C . PRO A 1 177 ? 15.230 6.676 -22.455 1.00 64.50 177 PRO A C 1
ATOM 1439 O O . PRO A 1 177 ? 14.628 7.741 -22.557 1.00 64.50 177 PRO A O 1
ATOM 1442 N N . GLU A 1 178 ? 15.291 5.816 -23.476 1.00 59.03 178 GLU A N 1
ATOM 1443 C CA . GLU A 1 178 ? 14.744 6.111 -24.812 1.00 59.03 178 GLU A CA 1
ATOM 1444 C C . GLU A 1 178 ? 13.217 5.979 -24.891 1.00 59.03 178 GLU A C 1
ATOM 1446 O O . GLU A 1 178 ? 12.557 6.856 -25.443 1.00 59.03 178 GLU A O 1
ATOM 1451 N N . THR A 1 179 ? 12.632 4.969 -24.246 1.00 57.16 179 THR A N 1
ATOM 1452 C CA . THR A 1 179 ? 11.172 4.813 -24.085 1.00 57.16 179 THR A CA 1
ATOM 1453 C C . THR A 1 179 ? 10.558 5.851 -23.145 1.00 57.16 179 THR A C 1
ATOM 1455 O O . THR A 1 179 ? 9.365 6.125 -23.218 1.00 57.16 179 THR A O 1
ATOM 1458 N N . SER A 1 180 ? 11.375 6.475 -22.293 1.00 52.84 180 SER A N 1
ATOM 1459 C CA . SER A 1 180 ? 10.939 7.444 -21.277 1.00 52.84 180 SER A CA 1
ATOM 1460 C C . SER A 1 180 ? 10.874 8.895 -21.781 1.00 52.84 180 SER A C 1
ATOM 1462 O O . SER A 1 180 ? 10.349 9.769 -21.087 1.00 52.84 180 SER A O 1
ATOM 1464 N N . LYS A 1 181 ? 11.407 9.170 -22.982 1.00 52.19 181 LYS A N 1
ATOM 1465 C CA . LYS A 1 181 ? 11.559 10.513 -23.574 1.00 52.19 181 LYS A CA 1
ATOM 1466 C C . LYS A 1 181 ? 10.336 11.163 -24.253 1.00 52.19 181 LYS A C 1
ATOM 1468 O O . LYS A 1 181 ? 10.405 12.387 -24.411 1.00 52.19 181 LYS A O 1
ATOM 1473 N N . PRO A 1 182 ? 9.245 10.482 -24.672 1.00 49.25 182 PRO A N 1
ATOM 1474 C CA . PRO A 1 182 ? 8.345 11.074 -25.668 1.00 49.25 182 PRO A CA 1
ATOM 1475 C C . PRO A 1 182 ? 7.602 12.335 -25.189 1.00 49.25 182 PRO A C 1
ATOM 1477 O O . PRO A 1 182 ? 7.220 13.156 -26.018 1.00 49.25 182 PRO A O 1
ATOM 1480 N N . LEU A 1 183 ? 7.469 12.561 -23.874 1.00 43.44 183 LEU A N 1
ATOM 1481 C CA . LEU A 1 183 ? 6.770 13.736 -23.339 1.00 43.44 183 LEU A CA 1
ATOM 1482 C C . LEU A 1 183 ? 7.636 15.004 -23.205 1.00 43.44 183 LEU A C 1
ATOM 1484 O O . LEU A 1 183 ? 7.099 16.110 -23.257 1.00 43.44 183 LEU A O 1
ATOM 1488 N N . LEU A 1 184 ? 8.961 14.883 -23.038 1.00 43.19 184 LEU A N 1
ATOM 1489 C CA . LEU A 1 184 ? 9.816 16.074 -22.891 1.00 43.19 184 LEU A CA 1
ATOM 1490 C C . LEU A 1 184 ? 9.846 16.872 -24.199 1.00 43.19 184 LEU A C 1
ATOM 1492 O O . LEU A 1 184 ? 9.811 18.099 -24.198 1.00 43.19 184 LEU A O 1
ATOM 1496 N N . HIS A 1 185 ? 9.836 16.152 -25.318 1.00 39.12 185 HIS A N 1
ATOM 1497 C CA . HIS A 1 185 ? 9.890 16.740 -26.645 1.00 39.12 185 HIS A CA 1
ATOM 1498 C C . HIS A 1 185 ? 8.571 17.433 -27.034 1.00 39.12 185 HIS A C 1
ATOM 1500 O O . HIS A 1 185 ? 8.595 18.514 -27.616 1.00 39.12 185 HIS A O 1
ATOM 1506 N N . SER A 1 186 ? 7.413 16.857 -26.686 1.00 43.59 186 SER A N 1
ATOM 1507 C CA . SER A 1 186 ? 6.103 17.419 -27.052 1.00 43.59 186 SER A CA 1
ATOM 1508 C C . SER A 1 186 ? 5.693 18.626 -26.202 1.00 43.59 186 SER A C 1
ATOM 1510 O O . SER A 1 186 ? 4.977 19.497 -26.692 1.00 43.59 186 SER A O 1
ATOM 1512 N N . VAL A 1 187 ? 6.131 18.687 -24.937 1.00 47.28 187 VAL A N 1
ATOM 1513 C CA . VAL A 1 187 ? 5.814 19.795 -24.018 1.00 47.28 187 VAL A CA 1
ATOM 1514 C C . VAL A 1 187 ? 6.765 20.985 -24.207 1.00 47.28 187 VAL A C 1
ATOM 1516 O O . VAL A 1 187 ? 6.316 22.124 -24.115 1.00 47.28 187 VAL A O 1
ATOM 1519 N N . LEU A 1 188 ? 8.051 20.752 -24.508 1.00 44.91 188 LEU A N 1
ATOM 1520 C CA . LEU A 1 188 ? 9.038 21.830 -24.686 1.00 44.91 188 LEU A CA 1
ATOM 1521 C C . LEU A 1 188 ? 9.041 22.448 -26.091 1.00 44.91 188 LEU A C 1
ATOM 1523 O O . LEU A 1 188 ? 9.360 23.626 -26.225 1.00 44.91 188 LEU A O 1
ATOM 1527 N N . TYR A 1 189 ? 8.688 21.686 -27.131 1.00 43.19 189 TYR A N 1
ATOM 1528 C CA . TYR A 1 189 ? 8.867 22.128 -28.523 1.00 43.19 189 TYR A CA 1
ATOM 1529 C C . TYR A 1 189 ? 7.564 22.209 -29.333 1.00 43.19 189 TYR A C 1
ATOM 1531 O O . TYR A 1 189 ? 7.597 22.541 -30.518 1.00 43.19 189 TYR A O 1
ATOM 1539 N N . GLY A 1 190 ? 6.409 21.962 -28.702 1.00 37.06 190 GLY A N 1
ATOM 1540 C CA . GLY A 1 190 ? 5.115 21.904 -29.383 1.00 37.06 190 GLY A CA 1
ATOM 1541 C C . GLY A 1 190 ? 5.018 20.736 -30.378 1.00 37.06 190 GLY A C 1
ATOM 1542 O O . GLY A 1 190 ? 5.967 19.966 -30.551 1.00 37.06 190 GLY A O 1
ATOM 1543 N N . PRO A 1 191 ? 3.864 20.552 -31.042 1.00 38.38 191 PRO A N 1
ATOM 1544 C CA . PRO A 1 191 ? 3.719 19.505 -32.040 1.00 38.38 191 PRO A CA 1
ATOM 1545 C C . PRO A 1 191 ? 4.454 19.937 -33.312 1.00 38.38 191 PRO A C 1
ATOM 1547 O O . PRO A 1 191 ? 3.894 20.670 -34.124 1.00 38.38 191 PRO A O 1
ATOM 1550 N N . GLN A 1 192 ? 5.700 19.493 -33.504 1.00 39.72 192 GLN A N 1
ATOM 1551 C CA . GLN A 1 192 ? 6.346 19.572 -34.813 1.00 39.72 192 GLN A CA 1
ATOM 1552 C C . GLN A 1 192 ? 6.995 18.269 -35.275 1.00 39.72 192 GLN A C 1
ATOM 1554 O O . GLN A 1 192 ? 7.569 17.483 -34.525 1.00 39.72 192 GLN A O 1
ATOM 1559 N N . THR A 1 193 ? 6.801 18.102 -36.578 1.00 37.44 193 THR A N 1
ATOM 1560 C CA . THR A 1 193 ? 7.296 17.130 -37.541 1.00 37.44 193 THR A CA 1
ATOM 1561 C C . THR A 1 193 ? 8.715 16.631 -37.298 1.00 37.44 193 THR A C 1
ATOM 1563 O O . THR A 1 193 ? 9.617 17.414 -37.029 1.00 37.44 193 THR A O 1
ATOM 1566 N N . LYS A 1 194 ? 8.844 15.310 -37.477 1.00 42.69 194 LYS A N 1
ATOM 1567 C CA . LYS A 1 194 ? 10.037 14.478 -37.691 1.00 42.69 194 LYS A CA 1
ATOM 1568 C C . LYS A 1 194 ? 11.402 15.181 -37.760 1.00 42.69 194 LYS A C 1
ATOM 1570 O O . LYS A 1 194 ? 11.615 16.087 -38.555 1.00 42.69 194 LYS A O 1
ATOM 1575 N N . GLU A 1 195 ? 12.329 14.538 -37.048 1.00 41.50 195 GLU A N 1
ATOM 1576 C CA . GLU A 1 195 ? 13.789 14.590 -37.181 1.00 41.50 195 GLU A CA 1
ATOM 1577 C C . GLU A 1 195 ? 14.481 15.867 -36.697 1.00 41.50 195 GLU A C 1
ATOM 1579 O O . GLU A 1 195 ? 14.812 16.768 -37.463 1.00 41.50 195 GLU A O 1
ATOM 1584 N N . LYS A 1 196 ? 14.839 15.856 -35.408 1.00 35.22 196 LYS A N 1
ATOM 1585 C CA . LYS A 1 196 ? 16.185 16.238 -34.964 1.00 35.22 196 LYS A CA 1
ATOM 1586 C C . LYS A 1 196 ? 16.478 15.615 -33.602 1.00 35.22 196 LYS A C 1
ATOM 1588 O O . LYS A 1 196 ? 15.781 15.893 -32.633 1.00 35.22 196 LYS A O 1
ATOM 1593 N N . ASP A 1 197 ? 17.515 14.783 -33.546 1.00 38.31 197 ASP A N 1
ATOM 1594 C CA . ASP A 1 197 ? 18.093 14.292 -32.296 1.00 38.31 197 ASP A CA 1
ATOM 1595 C C . ASP A 1 197 ? 18.588 15.479 -31.468 1.00 38.31 197 ASP A C 1
ATOM 1597 O O . ASP A 1 197 ? 19.603 16.105 -31.781 1.00 38.31 197 ASP A O 1
ATOM 1601 N N . ILE A 1 198 ? 17.850 15.806 -30.409 1.00 43.44 198 ILE A N 1
ATOM 1602 C CA . ILE A 1 198 ? 18.268 16.770 -29.396 1.00 43.44 198 ILE A CA 1
ATOM 1603 C C . ILE A 1 198 ? 18.318 16.019 -28.067 1.00 43.44 198 ILE A C 1
ATOM 1605 O O . ILE A 1 198 ? 17.298 15.668 -27.471 1.00 43.44 198 ILE A O 1
ATOM 1609 N N . SER A 1 199 ? 19.535 15.733 -27.609 1.00 40.50 199 SER A N 1
ATOM 1610 C CA . SER A 1 199 ? 19.802 15.167 -26.290 1.00 40.50 199 SER A CA 1
ATOM 1611 C C . SER A 1 199 ? 19.612 16.247 -25.223 1.00 40.50 199 SER A C 1
ATOM 1613 O O . SER A 1 199 ? 20.469 17.114 -25.062 1.00 40.50 199 SER A O 1
ATOM 1615 N N . ILE A 1 200 ? 18.499 16.201 -24.497 1.00 48.12 200 ILE A N 1
ATOM 1616 C CA . ILE A 1 200 ? 18.241 17.104 -23.367 1.00 48.12 200 ILE A CA 1
ATOM 1617 C C . ILE A 1 200 ? 19.015 16.599 -22.147 1.00 48.12 200 ILE A C 1
ATOM 1619 O O . ILE A 1 200 ? 19.021 15.397 -21.860 1.00 48.12 200 ILE A O 1
ATOM 1623 N N . SER A 1 201 ? 19.696 17.503 -21.444 1.00 46.44 201 SER A N 1
ATOM 1624 C CA . SER A 1 201 ? 20.526 17.138 -20.295 1.00 46.44 201 SER A CA 1
ATOM 1625 C C . SER A 1 201 ? 19.689 17.052 -19.014 1.00 46.44 201 SER A C 1
ATOM 1627 O O . SER A 1 201 ? 18.758 17.826 -18.803 1.00 46.44 201 SER A O 1
ATOM 1629 N N . PHE A 1 202 ? 20.047 16.139 -18.106 1.00 43.41 202 PHE A N 1
ATOM 1630 C CA . PHE A 1 202 ? 19.400 15.955 -16.794 1.00 43.41 202 PHE A CA 1
ATOM 1631 C C . PHE A 1 202 ? 19.274 17.258 -15.972 1.00 43.41 202 PHE A C 1
ATOM 1633 O O . PHE A 1 202 ? 18.371 17.397 -15.149 1.00 43.41 202 PHE A O 1
ATOM 1640 N N . LYS A 1 203 ? 20.143 18.240 -16.237 1.00 43.19 203 LYS A N 1
ATOM 1641 C CA . LYS A 1 203 ? 20.124 19.569 -15.620 1.00 43.19 203 LYS A CA 1
ATOM 1642 C C . LYS A 1 203 ? 18.859 20.364 -15.971 1.00 43.19 203 LYS A C 1
ATOM 1644 O O . LYS A 1 203 ? 18.239 20.926 -15.080 1.00 43.19 203 LYS A O 1
ATOM 1649 N N . GLU A 1 204 ? 18.421 20.327 -17.228 1.00 48.31 204 GLU A N 1
ATOM 1650 C CA . GLU A 1 204 ? 17.229 21.058 -17.691 1.00 48.31 204 GLU A CA 1
ATOM 1651 C C . GLU A 1 204 ? 15.931 20.467 -17.107 1.00 48.31 204 GLU A C 1
ATOM 1653 O O . GLU A 1 204 ? 14.977 21.193 -16.830 1.00 48.31 204 GLU A O 1
ATOM 1658 N N . TYR A 1 205 ? 15.916 19.155 -16.833 1.00 46.62 205 TYR A N 1
ATOM 1659 C CA . TYR A 1 205 ? 14.820 18.480 -16.128 1.00 46.62 205 TYR A CA 1
ATOM 1660 C C . TYR A 1 205 ? 14.724 18.915 -14.659 1.00 46.62 205 TYR A C 1
ATOM 1662 O O . TYR A 1 205 ? 13.633 19.217 -14.169 1.00 46.62 205 TYR A O 1
ATOM 1670 N N . ILE A 1 206 ? 15.864 18.978 -13.960 1.00 46.25 206 ILE A N 1
ATOM 1671 C CA . ILE A 1 206 ? 15.918 19.491 -12.587 1.00 46.25 206 ILE A CA 1
ATOM 1672 C C . ILE A 1 206 ? 15.479 20.954 -12.565 1.00 46.25 206 ILE A C 1
ATOM 1674 O O . ILE A 1 206 ? 14.642 21.304 -11.739 1.00 46.25 206 ILE A O 1
ATOM 1678 N N . ASP A 1 207 ? 15.947 21.789 -13.491 1.00 51.38 207 ASP A N 1
ATOM 1679 C CA . ASP A 1 207 ? 15.592 23.210 -13.519 1.00 51.38 207 ASP A CA 1
ATOM 1680 C C . ASP A 1 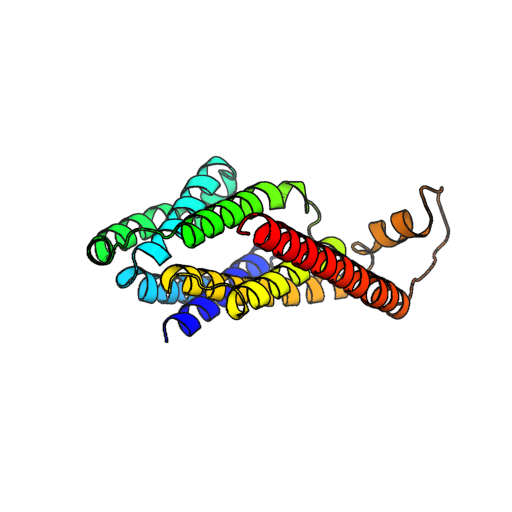207 ? 14.082 23.431 -13.740 1.00 51.38 207 ASP A C 1
ATOM 1682 O O . ASP A 1 207 ? 13.494 24.312 -13.111 1.00 51.38 207 ASP A O 1
ATOM 1686 N N . PHE A 1 208 ? 13.402 22.603 -14.543 1.00 52.03 208 PHE A N 1
ATOM 1687 C CA . PHE A 1 208 ? 11.943 22.686 -14.703 1.00 52.03 208 PHE A CA 1
ATOM 1688 C C . PHE A 1 208 ? 11.198 22.415 -13.386 1.00 52.03 208 PHE A C 1
ATOM 1690 O O . PHE A 1 208 ? 10.387 23.233 -12.948 1.00 52.03 208 PHE A O 1
ATOM 1697 N N . TYR A 1 209 ? 11.496 21.299 -12.716 1.00 48.25 209 TYR A N 1
ATOM 1698 C CA . TYR A 1 209 ? 10.814 20.935 -11.470 1.00 48.25 209 TYR A CA 1
ATOM 1699 C C . TYR A 1 209 ? 11.219 21.827 -10.293 1.00 48.25 209 TYR A C 1
ATOM 1701 O O . TYR A 1 209 ? 10.368 22.182 -9.480 1.00 48.25 209 TYR A O 1
ATOM 1709 N N . THR A 1 210 ? 12.481 22.250 -10.228 1.00 49.28 210 THR A N 1
ATOM 1710 C CA . THR A 1 210 ? 12.993 23.114 -9.152 1.00 49.28 210 THR A CA 1
ATOM 1711 C C . THR A 1 210 ? 12.413 24.523 -9.234 1.00 49.28 210 THR A C 1
ATOM 1713 O O . THR A 1 210 ? 12.241 25.157 -8.201 1.00 49.28 210 THR A O 1
ATOM 1716 N N . ASN A 1 211 ? 12.036 24.997 -10.426 1.00 51.34 211 ASN A N 1
ATOM 1717 C CA . ASN A 1 211 ? 11.414 26.313 -10.597 1.00 51.34 211 ASN A CA 1
ATOM 1718 C C . ASN A 1 211 ? 9.874 26.273 -10.544 1.00 51.34 211 ASN A C 1
ATOM 1720 O O . ASN A 1 211 ? 9.252 27.214 -10.054 1.00 51.34 211 ASN A O 1
ATOM 1724 N N . GLN A 1 212 ? 9.240 25.190 -11.006 1.00 50.47 212 GLN A N 1
ATOM 1725 C CA . GLN A 1 212 ? 7.773 25.077 -11.058 1.00 50.47 212 GLN A CA 1
ATOM 1726 C C . GLN A 1 212 ? 7.163 24.582 -9.737 1.00 50.47 212 GLN A C 1
ATOM 1728 O O . GLN A 1 212 ? 6.120 25.085 -9.319 1.00 50.47 212 GLN A O 1
ATOM 1733 N N . ILE A 1 213 ? 7.802 23.630 -9.041 1.00 47.00 213 ILE A N 1
ATOM 1734 C CA . ILE A 1 213 ? 7.266 23.071 -7.788 1.00 47.00 213 ILE A CA 1
ATOM 1735 C C . ILE A 1 213 ? 7.128 24.155 -6.703 1.00 47.00 213 ILE A C 1
ATOM 1737 O O . ILE A 1 213 ? 6.039 24.260 -6.136 1.00 47.00 213 ILE A O 1
ATOM 1741 N N . PRO A 1 214 ? 8.132 25.014 -6.429 1.00 50.81 214 PRO A N 1
ATOM 1742 C CA . PRO A 1 214 ? 7.977 26.084 -5.444 1.00 50.81 214 PRO A CA 1
ATOM 1743 C C . PRO A 1 214 ? 6.873 27.076 -5.810 1.00 50.81 214 PRO A C 1
ATOM 1745 O O . PRO A 1 214 ? 6.144 27.514 -4.928 1.00 50.81 214 PRO A O 1
ATOM 1748 N N . ALA A 1 215 ? 6.682 27.382 -7.098 1.00 51.53 215 ALA A N 1
ATOM 1749 C CA . ALA A 1 215 ? 5.602 28.258 -7.555 1.00 51.53 215 ALA A CA 1
ATOM 1750 C C . ALA A 1 215 ? 4.212 27.636 -7.321 1.00 51.53 215 ALA A C 1
ATOM 1752 O O . ALA A 1 215 ? 3.282 28.324 -6.891 1.00 51.53 215 ALA A O 1
ATOM 1753 N N . ILE A 1 216 ? 4.074 26.323 -7.531 1.00 47.88 216 ILE A N 1
ATOM 1754 C CA . ILE A 1 216 ? 2.846 25.574 -7.229 1.00 47.88 216 ILE A CA 1
ATOM 1755 C C . ILE A 1 216 ? 2.593 25.548 -5.713 1.00 47.88 216 ILE A C 1
ATOM 1757 O O . ILE A 1 216 ? 1.474 25.829 -5.280 1.00 47.88 216 ILE A O 1
ATOM 1761 N N . PHE A 1 217 ? 3.624 25.297 -4.899 1.00 44.66 217 PHE A N 1
ATOM 1762 C CA . PHE A 1 217 ? 3.515 25.325 -3.435 1.00 44.66 217 PHE A CA 1
ATOM 1763 C C . PHE A 1 217 ? 3.189 26.721 -2.894 1.00 44.66 217 PHE A C 1
ATOM 1765 O O . PHE A 1 217 ? 2.332 26.839 -2.024 1.00 44.66 217 PHE A O 1
ATOM 1772 N N . GLN A 1 218 ? 3.785 27.780 -3.445 1.00 54.88 218 GLN A N 1
ATOM 1773 C CA . GLN A 1 218 ? 3.471 29.163 -3.084 1.00 54.88 218 GLN A CA 1
ATOM 1774 C C . GLN A 1 218 ? 2.014 29.502 -3.427 1.00 54.88 218 GLN A C 1
ATOM 1776 O O . GLN A 1 218 ? 1.301 30.100 -2.626 1.00 54.88 218 GLN A O 1
ATOM 1781 N N . THR A 1 219 ? 1.537 29.065 -4.596 1.00 55.00 219 THR A N 1
ATOM 1782 C CA . THR A 1 219 ? 0.152 29.293 -5.033 1.00 55.00 219 THR A CA 1
ATOM 1783 C C . THR A 1 219 ? -0.850 28.547 -4.148 1.00 55.00 219 THR A C 1
ATOM 1785 O O . THR A 1 219 ? -1.898 29.096 -3.802 1.00 55.00 219 THR A O 1
ATOM 1788 N N . LEU A 1 220 ? -0.529 27.315 -3.744 1.00 42.47 220 LEU A N 1
ATOM 1789 C CA . LEU A 1 220 ? -1.343 26.536 -2.810 1.00 42.47 220 LEU A CA 1
ATOM 1790 C C . LEU A 1 220 ? -1.320 27.135 -1.398 1.00 42.47 220 LEU A C 1
ATOM 1792 O O . LEU A 1 220 ? -2.383 27.265 -0.798 1.00 42.47 220 LEU A O 1
ATOM 1796 N N . SER A 1 221 ? -0.157 27.570 -0.904 1.00 50.22 221 SER A N 1
ATOM 1797 C CA . SER A 1 221 ? -0.015 28.246 0.395 1.00 50.22 221 SER A CA 1
ATOM 1798 C C . SER A 1 221 ? -0.860 29.518 0.455 1.00 50.22 221 SER A C 1
ATOM 1800 O O . SER A 1 221 ? -1.679 29.672 1.357 1.00 50.22 221 SER A O 1
ATOM 1802 N N . ASN A 1 222 ? -0.756 30.376 -0.566 1.00 60.41 222 ASN A N 1
ATOM 1803 C CA . ASN A 1 222 ? -1.524 31.619 -0.650 1.00 60.41 222 ASN A CA 1
ATOM 1804 C C . ASN A 1 222 ? -3.041 31.357 -0.713 1.00 60.41 222 ASN A C 1
ATOM 1806 O O . ASN A 1 222 ? -3.833 32.107 -0.142 1.00 60.41 222 ASN A O 1
ATOM 1810 N N . ARG A 1 223 ? -3.472 30.279 -1.387 1.00 53.66 223 ARG A N 1
ATOM 1811 C CA . ARG A 1 223 ? -4.889 29.887 -1.418 1.00 53.66 223 ARG A CA 1
ATOM 1812 C C . ARG A 1 223 ? -5.365 29.371 -0.065 1.00 53.66 223 ARG A C 1
ATOM 1814 O O . ARG A 1 223 ? -6.434 29.783 0.377 1.00 53.66 223 ARG A O 1
ATOM 1821 N N . VAL A 1 224 ? -4.589 28.525 0.609 1.00 49.56 224 VAL A N 1
ATOM 1822 C CA . VAL A 1 224 ? -4.934 28.018 1.946 1.00 49.56 224 VAL A CA 1
ATOM 1823 C C . VAL A 1 224 ? -5.034 29.169 2.951 1.00 49.56 224 VAL A C 1
ATOM 1825 O O . VAL A 1 224 ? -6.028 29.251 3.669 1.00 49.56 224 VAL A O 1
ATOM 1828 N N . GLU A 1 225 ? -4.094 30.116 2.937 1.00 52.38 225 GLU A N 1
ATOM 1829 C CA . GLU A 1 225 ? -4.167 31.324 3.771 1.00 52.38 225 GLU A CA 1
ATOM 1830 C C . GLU A 1 225 ? -5.412 32.167 3.465 1.00 52.38 225 GLU A C 1
ATOM 1832 O O . GLU A 1 225 ? -6.107 32.585 4.390 1.00 52.38 225 GLU A O 1
ATOM 1837 N N . SER A 1 226 ? -5.769 32.348 2.187 1.00 52.00 226 SER A N 1
ATOM 1838 C CA . SER A 1 226 ? -6.986 33.085 1.814 1.00 52.00 226 SER A CA 1
ATOM 1839 C C . SER A 1 226 ? -8.275 32.411 2.308 1.00 52.00 226 SER A C 1
ATOM 1841 O O . SER A 1 226 ? -9.202 33.097 2.744 1.00 52.00 226 SER A O 1
ATOM 1843 N N . TYR A 1 227 ? -8.317 31.073 2.327 1.00 48.75 227 TYR A N 1
ATOM 1844 C CA . TYR A 1 227 ? -9.441 30.324 2.889 1.00 48.75 227 TYR A CA 1
ATOM 1845 C C . TYR A 1 227 ? -9.529 30.500 4.410 1.00 48.75 227 TYR A C 1
ATOM 1847 O O . TYR A 1 227 ? -10.618 30.765 4.921 1.00 48.75 227 TYR A O 1
ATOM 1855 N N . PHE A 1 228 ? -8.400 30.453 5.125 1.00 48.00 228 PHE A N 1
ATOM 1856 C CA . PHE A 1 228 ? -8.378 30.685 6.572 1.00 48.00 228 PHE A CA 1
ATOM 1857 C C . PHE A 1 228 ? -8.777 32.122 6.947 1.00 48.00 228 PHE A C 1
ATOM 1859 O O . PHE A 1 228 ? -9.585 32.295 7.858 1.00 48.00 228 PHE A O 1
ATOM 1866 N N . VAL A 1 229 ? -8.317 33.135 6.205 1.00 55.00 229 VAL A N 1
ATOM 1867 C CA . VAL A 1 229 ? -8.692 34.548 6.424 1.00 55.00 229 VAL A CA 1
ATOM 1868 C C . VAL A 1 229 ? -10.175 34.807 6.119 1.00 55.00 229 VAL A C 1
ATOM 1870 O O . VAL A 1 229 ? -10.827 35.558 6.838 1.00 55.00 229 VAL A O 1
ATOM 1873 N N . SER A 1 230 ? -10.747 34.148 5.105 1.00 49.88 230 SER A N 1
ATOM 1874 C CA . SER A 1 230 ? -12.187 34.266 4.810 1.00 49.88 230 SER A CA 1
ATOM 1875 C C . SER A 1 230 ? -13.079 33.583 5.858 1.00 49.88 230 SER A C 1
ATOM 1877 O O . SER A 1 230 ? -14.195 34.030 6.124 1.00 49.88 230 SER A O 1
ATOM 1879 N N . SER A 1 231 ? -12.581 32.515 6.491 1.00 44.00 231 SER A N 1
ATOM 1880 C CA . SER A 1 231 ? -13.317 31.777 7.522 1.00 44.00 231 SER A CA 1
ATOM 1881 C C . SER A 1 231 ? -13.336 32.489 8.878 1.00 44.00 231 SER A C 1
ATOM 1883 O O . SER A 1 231 ? -14.301 32.345 9.626 1.00 44.00 231 SER A O 1
ATOM 1885 N N . THR A 1 232 ? -12.327 33.313 9.182 1.00 49.16 232 THR A N 1
ATOM 1886 C CA . THR A 1 232 ? -12.288 34.125 10.408 1.00 49.16 232 THR A CA 1
ATOM 1887 C C . THR A 1 232 ? -13.137 35.393 10.313 1.00 49.16 232 THR A C 1
ATOM 1889 O O . THR A 1 232 ? -13.658 35.826 11.335 1.00 49.16 232 THR A O 1
ATOM 1892 N N . SER A 1 233 ? -13.378 35.938 9.112 1.00 48.97 233 SER A N 1
ATOM 1893 C CA . SER A 1 233 ? -14.314 37.062 8.904 1.00 48.97 233 SER A CA 1
ATOM 1894 C C . SER A 1 233 ? -15.797 36.669 8.906 1.00 48.97 233 SER A C 1
ATOM 1896 O O . SER A 1 233 ? -16.657 37.539 8.920 1.00 48.97 233 SER A O 1
ATOM 1898 N N . LEU A 1 234 ? -16.110 35.370 8.858 1.00 46.00 234 LEU A N 1
ATOM 1899 C CA . LEU A 1 234 ? -17.479 34.841 8.965 1.00 46.00 234 LEU A CA 1
ATOM 1900 C C . LEU A 1 234 ? -17.872 34.487 10.413 1.00 46.00 234 LEU A C 1
ATOM 1902 O O . LEU A 1 234 ? -19.008 34.090 10.659 1.00 46.00 234 LEU A O 1
ATOM 1906 N N . LEU A 1 235 ? -16.934 34.614 11.359 1.00 45.91 235 LEU A N 1
ATOM 1907 C CA . LEU A 1 235 ? -17.115 34.341 12.792 1.00 45.91 235 LEU A CA 1
ATOM 1908 C C . LEU A 1 235 ? -17.066 35.615 13.663 1.00 45.91 235 LEU A C 1
ATOM 1910 O O . LEU A 1 235 ? -17.089 35.508 14.890 1.00 45.91 235 LEU A O 1
ATOM 1914 N N . SER A 1 236 ? -17.018 36.797 13.041 1.00 43.34 236 SER A N 1
ATOM 1915 C CA . SER A 1 236 ? -17.174 38.122 13.665 1.00 43.34 236 SER A CA 1
ATOM 1916 C C . SER A 1 236 ? -18.463 38.781 13.199 1.00 43.34 236 SER A C 1
ATOM 1918 O O . SER A 1 236 ? -19.189 39.327 14.055 1.00 43.34 236 SER A O 1
#

Organism: NCBI:txid1070528

Sequence (236 aa):
MEFLYATLSGISAKLYDDLTDNNLLTDKTTKEVLKGSQWILLTLISQTDFNFALPFYLTAFANSFSDTEAFVSPYEKSLLILYPFLLLISAHTAKLFTSGDILFATLTTLALLTEPFINNEEYSYRKLGTRFVAFLWTLIMIRFFNFSPSVLKAIYFFLGYSFISCCFQYYMTSLNPETSKPLLHSVLYGPQTKEKDISISFKEYIDFYTNQIPAIFQTLSNRVESYFVSSTSLLS

pLDDT: mean 76.92, std 18.46, range [35.22, 96.94]